Protein AF-A0A6J7ZY41-F1 (afdb_monomer)

Structure (mmCIF, N/CA/C/O backbone):
data_AF-A0A6J7ZY41-F1
#
_entry.id   AF-A0A6J7ZY41-F1
#
loop_
_atom_site.group_PDB
_atom_site.id
_atom_site.type_symbol
_atom_site.label_atom_id
_atom_site.label_alt_id
_atom_site.label_comp_id
_atom_site.label_asym_id
_atom_site.label_entity_id
_atom_site.label_seq_id
_atom_site.pdbx_PDB_ins_code
_atom_site.Cartn_x
_atom_site.Cartn_y
_atom_site.Cartn_z
_atom_site.occupa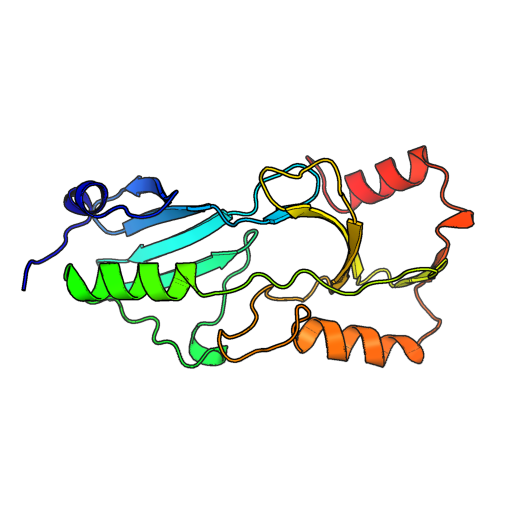ncy
_atom_site.B_iso_or_equiv
_atom_site.auth_seq_id
_atom_site.auth_comp_id
_atom_site.auth_asym_id
_atom_site.auth_atom_id
_atom_site.pdbx_PDB_model_num
ATOM 1 N N . MET A 1 1 ? -13.974 -12.206 22.314 1.00 65.12 1 MET A N 1
ATOM 2 C CA . MET A 1 1 ? -13.642 -11.175 21.308 1.00 65.12 1 MET A CA 1
ATOM 3 C C . MET A 1 1 ? -13.225 -9.927 22.068 1.00 65.12 1 MET A C 1
ATOM 5 O O . MET A 1 1 ? -14.009 -9.470 22.888 1.00 65.12 1 MET A O 1
ATOM 9 N N . SER A 1 2 ? -11.989 -9.452 21.909 1.00 85.81 2 SER A N 1
ATOM 10 C CA . SER A 1 2 ? -11.497 -8.237 22.576 1.00 85.81 2 SER A CA 1
ATOM 11 C C . SER A 1 2 ? -11.761 -7.013 21.704 1.00 85.81 2 SER A C 1
ATOM 13 O O . SER A 1 2 ? -11.522 -7.048 20.493 1.00 85.81 2 SER A O 1
ATOM 15 N N . LEU A 1 3 ? -12.274 -5.948 22.320 1.00 90.19 3 LEU A N 1
ATOM 16 C CA . LEU A 1 3 ? -12.418 -4.647 21.674 1.00 90.19 3 LEU A CA 1
ATOM 17 C C . LEU A 1 3 ? -11.046 -3.989 21.527 1.00 90.19 3 LEU A C 1
ATOM 19 O O . LEU A 1 3 ? -10.186 -4.133 22.395 1.00 90.19 3 LEU A O 1
ATOM 23 N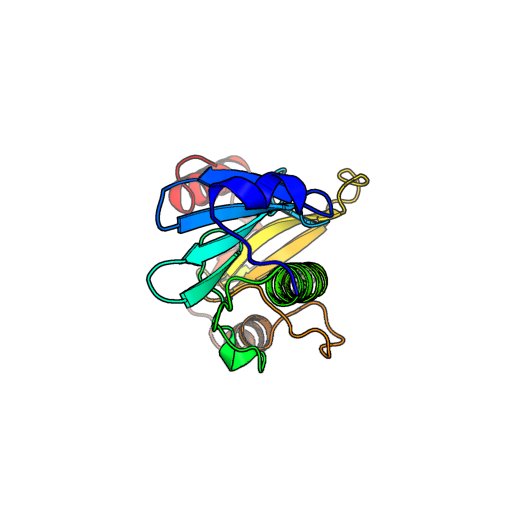 N . VAL A 1 4 ? -10.871 -3.252 20.436 1.00 92.81 4 VAL A N 1
ATOM 24 C CA . VAL A 1 4 ? -9.694 -2.421 20.181 1.00 92.81 4 VAL A CA 1
ATOM 25 C C . VAL A 1 4 ? -10.121 -0.965 20.270 1.00 92.81 4 VAL A C 1
ATOM 27 O O . VAL A 1 4 ? -11.136 -0.567 19.707 1.00 92.81 4 VAL A O 1
ATOM 30 N N . SER A 1 5 ? -9.331 -0.167 20.975 1.00 93.31 5 SER A N 1
ATOM 31 C CA . SER A 1 5 ? -9.392 1.295 20.982 1.00 93.31 5 SER A CA 1
ATOM 32 C C . SER A 1 5 ? -8.150 1.879 20.299 1.00 93.31 5 SER A C 1
ATOM 34 O O . SER A 1 5 ? -7.145 1.162 20.176 1.00 93.31 5 SER A O 1
ATOM 36 N N . PRO A 1 6 ? -8.157 3.174 19.927 1.00 92.81 6 PRO A N 1
ATOM 37 C CA . PRO A 1 6 ? -6.980 3.829 19.363 1.00 92.81 6 PRO A CA 1
ATOM 38 C C . PRO A 1 6 ? -5.721 3.594 20.202 1.00 92.81 6 PRO A C 1
ATOM 40 O O . PRO A 1 6 ? -4.692 3.191 19.669 1.00 92.81 6 PRO A O 1
ATOM 43 N N . TRP A 1 7 ? -5.840 3.724 21.528 1.00 92.19 7 TRP A N 1
ATOM 44 C CA . TRP A 1 7 ? -4.754 3.576 22.506 1.00 92.19 7 TRP A CA 1
ATOM 45 C C . TRP A 1 7 ? -4.218 2.149 22.657 1.00 92.19 7 TRP A C 1
ATOM 47 O O . TRP A 1 7 ? -3.089 1.957 23.099 1.00 92.19 7 TRP A O 1
ATOM 57 N N . SER A 1 8 ? -5.006 1.141 22.280 1.00 92.50 8 SER A N 1
ATOM 58 C CA . SER A 1 8 ? -4.601 -0.268 22.378 1.00 92.50 8 SER A CA 1
ATOM 59 C C . SER A 1 8 ? -3.886 -0.798 21.133 1.00 92.50 8 SER A C 1
ATOM 61 O O . SER A 1 8 ? -3.286 -1.868 21.201 1.00 92.50 8 SER A O 1
ATOM 63 N N . ILE A 1 9 ? -3.910 -0.069 20.006 1.00 91.50 9 ILE A N 1
ATOM 64 C CA . ILE A 1 9 ? -3.378 -0.560 18.722 1.00 91.50 9 ILE A CA 1
ATOM 65 C C . ILE A 1 9 ? -1.909 -0.968 18.805 1.00 91.50 9 ILE A C 1
ATOM 67 O O . ILE A 1 9 ? -1.532 -1.982 18.222 1.00 91.50 9 ILE A O 1
ATOM 71 N N . GLN A 1 10 ? -1.093 -0.231 19.561 1.00 91.31 10 GLN A N 1
ATOM 72 C CA . GLN A 1 10 ? 0.334 -0.528 19.710 1.00 91.31 10 GLN A CA 1
ATOM 73 C C . GLN A 1 10 ? 0.601 -1.965 20.195 1.00 91.31 10 GLN A C 1
ATOM 75 O O . GLN A 1 10 ? 1.567 -2.589 19.769 1.00 91.31 10 GLN A O 1
ATOM 80 N N . CYS A 1 11 ? -0.290 -2.521 21.025 1.00 90.62 11 CYS A N 1
ATOM 81 C CA . CYS A 1 11 ? -0.179 -3.878 21.566 1.00 90.62 11 CYS A CA 1
ATOM 82 C C . CYS A 1 11 ? -0.464 -4.968 20.522 1.00 90.62 11 CYS A C 1
ATOM 84 O O . CYS A 1 11 ? -0.262 -6.152 20.787 1.00 90.62 11 CYS A O 1
ATOM 86 N N . HIS A 1 12 ? -0.981 -4.576 19.359 1.00 89.38 12 HIS A N 1
ATOM 87 C CA . HIS A 1 12 ? -1.414 -5.465 18.289 1.00 89.38 12 HIS A CA 1
ATOM 88 C C . HIS A 1 12 ? -0.600 -5.292 17.008 1.00 89.38 12 HIS A C 1
ATOM 90 O O . HIS A 1 12 ? -0.860 -6.004 16.038 1.00 89.38 12 HIS A O 1
ATOM 96 N N . LEU A 1 13 ? 0.372 -4.373 16.991 1.00 89.56 13 LEU A N 1
ATOM 97 C CA . LEU A 1 13 ? 1.257 -4.200 15.848 1.00 89.56 13 LEU A CA 1
ATOM 98 C C . LEU A 1 13 ? 2.005 -5.507 15.578 1.00 89.56 13 LEU A C 1
ATOM 100 O O . LEU A 1 13 ? 2.623 -6.104 16.460 1.00 89.56 13 LEU A O 1
ATOM 104 N N . LYS A 1 14 ? 1.905 -5.963 14.334 1.00 80.75 14 LYS A N 1
ATOM 105 C CA . LYS A 1 14 ? 2.584 -7.148 13.808 1.00 80.75 14 LYS A CA 1
ATOM 106 C C . LYS A 1 14 ? 3.370 -6.769 12.567 1.00 80.75 14 LYS A C 1
ATOM 108 O O . LYS A 1 14 ? 3.153 -5.698 12.002 1.00 80.75 14 LYS A O 1
ATOM 113 N N . TYR A 1 15 ? 4.238 -7.668 12.112 1.00 76.25 15 TYR A N 1
ATOM 114 C CA . TYR A 1 15 ? 5.149 -7.409 10.996 1.00 76.25 15 TYR A CA 1
ATOM 115 C C . TYR A 1 15 ? 6.067 -6.215 11.296 1.00 76.25 15 TYR A C 1
ATOM 117 O O . TYR A 1 15 ? 6.116 -5.706 12.414 1.00 76.25 15 TYR A O 1
ATOM 125 N N . GLN A 1 16 ? 6.808 -5.752 10.298 1.00 80.50 16 GLN A N 1
ATOM 126 C CA . GLN A 1 16 ? 7.565 -4.504 10.379 1.00 80.50 16 GLN A CA 1
ATOM 127 C C . GLN A 1 16 ? 6.614 -3.308 10.215 1.00 80.50 16 GLN A C 1
ATOM 129 O O . GLN A 1 16 ? 6.694 -2.552 9.242 1.00 80.50 16 GLN A O 1
ATOM 134 N N . SER A 1 17 ? 5.661 -3.199 11.143 1.00 89.69 17 SER A N 1
ATOM 135 C CA . SER A 1 17 ? 4.719 -2.093 11.238 1.00 89.69 17 SER A CA 1
ATOM 136 C C . SER A 1 17 ? 5.093 -1.143 12.366 1.00 89.69 17 SER A C 1
ATOM 138 O O . SER A 1 17 ? 5.690 -1.532 13.369 1.00 89.69 17 SER A O 1
ATOM 140 N N . MET A 1 18 ? 4.749 0.124 12.188 1.00 91.88 18 MET A N 1
ATOM 141 C CA . MET A 1 18 ? 4.994 1.182 13.153 1.00 91.88 18 MET A CA 1
ATOM 142 C C . MET A 1 18 ? 3.768 2.083 13.257 1.00 91.88 18 MET A C 1
ATOM 144 O O . MET A 1 18 ? 3.110 2.386 12.260 1.00 91.88 18 MET A O 1
ATOM 148 N N . LEU A 1 19 ? 3.470 2.516 14.479 1.00 93.50 19 LEU A N 1
ATOM 149 C CA . LEU A 1 19 ? 2.472 3.544 14.731 1.00 93.50 19 LEU A CA 1
ATOM 150 C C . LEU A 1 19 ? 3.030 4.887 14.253 1.00 93.50 19 LEU A C 1
ATOM 152 O O . LEU A 1 19 ? 4.102 5.293 14.699 1.00 93.50 19 LEU A O 1
ATOM 156 N N . PHE A 1 20 ? 2.318 5.554 13.349 1.00 91.81 20 PHE A N 1
ATOM 157 C CA . PHE A 1 20 ? 2.702 6.874 12.856 1.00 91.81 20 PHE A CA 1
ATOM 158 C C . PHE A 1 20 ? 1.954 7.983 13.589 1.00 91.81 20 PHE A C 1
ATOM 160 O O . PHE A 1 20 ? 2.571 8.892 14.137 1.00 91.81 20 PHE A O 1
ATOM 167 N N . GLU A 1 21 ? 0.627 7.878 13.643 1.00 93.69 21 GLU A N 1
ATOM 168 C CA . GLU A 1 21 ? -0.232 8.862 14.294 1.00 93.69 21 GLU A CA 1
ATOM 169 C C . GLU A 1 21 ? -1.318 8.158 15.101 1.00 93.69 21 GLU A C 1
ATOM 171 O O . GLU A 1 21 ? -1.852 7.125 14.695 1.00 93.69 21 GLU A O 1
ATOM 176 N N . GLN A 1 22 ? -1.659 8.728 16.252 1.00 95.12 22 GLN A N 1
ATOM 177 C CA . GLN A 1 22 ? -2.711 8.230 17.122 1.00 95.12 22 GLN A CA 1
ATOM 178 C C . GLN A 1 22 ? -3.504 9.406 17.683 1.00 95.12 22 GLN A C 1
ATOM 180 O O . GLN A 1 22 ? -2.962 10.273 18.367 1.00 95.12 22 GLN A O 1
ATOM 185 N N . THR A 1 23 ? -4.804 9.409 17.415 1.00 95.12 23 THR A N 1
ATOM 186 C CA . THR A 1 23 ? -5.763 10.378 17.945 1.00 95.12 23 THR A CA 1
ATOM 187 C C . THR A 1 23 ? -6.919 9.642 18.633 1.00 95.12 23 THR A C 1
ATOM 189 O O . THR A 1 23 ? -7.040 8.419 18.520 1.00 95.12 23 THR A O 1
ATOM 192 N N . PRO A 1 24 ? -7.823 10.346 19.339 1.00 94.25 24 PRO A N 1
ATOM 193 C CA . PRO A 1 24 ? -9.005 9.715 19.926 1.00 94.25 24 PRO A CA 1
ATOM 194 C C . PRO A 1 24 ? -9.958 9.066 18.909 1.00 94.25 24 PRO A C 1
ATOM 196 O O . PRO A 1 24 ? -10.781 8.242 19.301 1.00 94.25 24 PRO A O 1
ATOM 199 N N . THR A 1 25 ? -9.884 9.438 17.627 1.00 95.44 25 THR A N 1
ATOM 200 C CA . THR A 1 25 ? -10.819 8.979 16.584 1.00 95.44 25 THR A CA 1
ATOM 201 C C . THR A 1 25 ? -10.147 8.271 15.417 1.00 95.44 25 THR A C 1
ATOM 203 O O . THR A 1 25 ? -10.841 7.638 14.626 1.00 95.44 25 THR A O 1
ATOM 206 N N . SER A 1 26 ? -8.826 8.361 15.289 1.00 96.31 26 SER A N 1
ATOM 207 C CA . SER A 1 26 ? -8.085 7.787 14.171 1.00 96.31 26 SER A CA 1
ATOM 208 C C . SER A 1 26 ? -6.728 7.250 14.599 1.00 96.31 26 SER A C 1
ATOM 210 O O . SER A 1 26 ? -6.122 7.722 15.560 1.00 96.31 26 SER A O 1
ATOM 212 N N . VAL A 1 27 ? -6.241 6.261 13.858 1.00 97.12 27 VAL A N 1
ATOM 213 C CA . VAL A 1 27 ? -4.878 5.750 13.980 1.00 97.12 27 VAL A CA 1
ATOM 214 C C . VAL A 1 27 ? -4.291 5.560 12.589 1.00 97.12 27 VAL A C 1
ATOM 216 O O . VAL A 1 27 ? -4.952 4.991 11.724 1.00 97.12 27 VAL A O 1
ATOM 219 N N . ILE A 1 28 ? -3.053 6.006 12.388 1.00 96.94 28 ILE A N 1
ATOM 220 C CA . ILE A 1 28 ? -2.286 5.796 11.160 1.00 96.94 28 ILE A CA 1
ATOM 221 C C . ILE A 1 28 ? -1.126 4.854 11.469 1.00 96.94 28 ILE A C 1
ATOM 223 O O . ILE A 1 28 ? -0.348 5.076 12.401 1.00 96.94 28 ILE A O 1
ATOM 227 N N . ILE A 1 29 ? -1.016 3.793 10.679 1.00 96.62 29 ILE A N 1
ATOM 228 C CA . ILE A 1 29 ? -0.033 2.724 10.834 1.00 96.62 29 ILE A CA 1
ATOM 229 C C . ILE A 1 29 ? 0.726 2.602 9.524 1.00 96.62 29 ILE A C 1
ATOM 231 O O . ILE A 1 29 ? 0.120 2.466 8.463 1.00 96.62 29 ILE A O 1
ATOM 235 N N . PHE A 1 30 ? 2.050 2.595 9.588 1.00 94.44 30 PHE A N 1
ATOM 236 C CA . PHE A 1 30 ? 2.867 2.271 8.430 1.00 94.44 30 PHE A CA 1
ATOM 237 C C . PHE A 1 30 ? 3.339 0.828 8.500 1.00 94.44 30 PHE A C 1
ATOM 239 O O . PHE A 1 30 ? 3.883 0.400 9.511 1.00 94.44 30 PHE A O 1
ATOM 246 N N . MET A 1 31 ? 3.170 0.090 7.409 1.00 92.88 31 MET A N 1
ATOM 247 C CA . MET A 1 31 ? 3.757 -1.227 7.193 1.00 92.88 31 MET A CA 1
ATOM 248 C C . MET A 1 31 ? 4.814 -1.125 6.098 1.00 92.88 31 MET A C 1
ATOM 250 O O . MET A 1 31 ? 4.519 -0.684 4.985 1.00 92.88 31 MET A O 1
ATOM 254 N N . MET A 1 32 ? 6.045 -1.532 6.401 1.00 89.38 32 MET A N 1
ATOM 255 C CA . MET A 1 32 ? 7.099 -1.609 5.389 1.00 89.38 32 MET A CA 1
ATOM 256 C C . MET A 1 32 ? 6.760 -2.678 4.350 1.00 89.38 32 MET A C 1
ATOM 258 O O . MET A 1 32 ? 6.259 -3.751 4.692 1.00 89.38 32 MET A O 1
ATOM 262 N N . SER A 1 33 ? 7.063 -2.401 3.086 1.00 87.94 33 SER A N 1
ATOM 263 C CA . SER A 1 33 ? 7.125 -3.436 2.055 1.00 87.94 33 SER A CA 1
ATOM 264 C C . SER A 1 33 ? 8.551 -3.948 1.866 1.00 87.94 33 SER A C 1
ATOM 266 O O . SER A 1 33 ? 9.511 -3.336 2.336 1.00 87.94 33 SER A O 1
ATOM 268 N N . ASP A 1 34 ? 8.683 -5.041 1.121 1.00 85.38 34 ASP A N 1
ATOM 269 C CA . ASP A 1 34 ? 9.979 -5.581 0.708 1.00 85.38 34 ASP A CA 1
ATOM 270 C C . ASP A 1 34 ? 10.566 -4.858 -0.514 1.00 85.38 34 ASP A C 1
ATOM 272 O O . ASP A 1 34 ? 11.615 -5.245 -1.011 1.00 85.38 34 ASP A O 1
ATOM 276 N N . ILE A 1 35 ? 9.913 -3.794 -0.999 1.00 85.38 35 ILE A N 1
ATOM 277 C CA . ILE A 1 35 ? 10.330 -3.057 -2.192 1.00 85.38 35 ILE A CA 1
ATOM 278 C C . ILE A 1 35 ? 10.976 -1.732 -1.804 1.00 85.38 35 ILE A C 1
ATOM 280 O O . ILE A 1 35 ? 10.377 -0.887 -1.130 1.00 85.38 35 ILE A O 1
ATOM 284 N N . VAL A 1 36 ? 12.178 -1.518 -2.329 1.00 82.75 36 VAL A N 1
ATOM 285 C CA . VAL A 1 36 ? 12.892 -0.244 -2.300 1.00 82.75 36 VAL A CA 1
ATOM 286 C C . VAL A 1 36 ? 12.730 0.428 -3.656 1.00 82.75 36 VAL A C 1
ATOM 288 O O . VAL A 1 36 ? 13.022 -0.159 -4.693 1.00 82.75 36 VAL A O 1
ATOM 291 N N . CYS A 1 37 ? 12.250 1.668 -3.661 1.00 81.69 37 CYS A N 1
ATOM 292 C CA . CYS A 1 37 ? 12.035 2.470 -4.857 1.00 81.69 37 CYS A CA 1
ATOM 293 C C . CYS A 1 37 ? 12.841 3.766 -4.763 1.00 81.69 37 CYS A C 1
ATOM 295 O O . CYS A 1 37 ? 12.637 4.562 -3.849 1.00 81.69 37 CYS A O 1
ATOM 297 N N . ASN A 1 38 ? 13.744 3.997 -5.717 1.00 81.12 38 ASN A N 1
ATOM 298 C CA . ASN A 1 38 ? 14.655 5.144 -5.743 1.00 81.12 38 ASN A CA 1
ATOM 299 C C . ASN A 1 38 ? 15.404 5.329 -4.408 1.00 81.12 38 ASN A C 1
ATOM 301 O O . ASN A 1 38 ? 15.524 6.442 -3.910 1.00 81.12 38 ASN A O 1
ATOM 305 N N . GLY A 1 39 ? 15.856 4.225 -3.801 1.00 78.81 39 GLY A N 1
ATOM 306 C CA . GLY A 1 39 ? 16.551 4.232 -2.508 1.00 78.81 39 GLY A CA 1
ATOM 307 C C . GLY A 1 39 ? 15.650 4.393 -1.278 1.00 78.81 39 GLY A C 1
ATOM 308 O O . GLY A 1 39 ? 16.154 4.356 -0.162 1.00 78.81 39 GLY A O 1
ATOM 309 N N . ASN A 1 40 ? 14.332 4.528 -1.451 1.00 82.50 40 ASN A N 1
ATOM 310 C CA . ASN A 1 40 ? 13.377 4.665 -0.354 1.00 82.50 40 ASN A CA 1
ATOM 311 C C . ASN A 1 40 ? 12.534 3.396 -0.198 1.00 82.50 40 ASN A C 1
ATOM 313 O O . ASN A 1 40 ? 11.965 2.900 -1.173 1.00 82.50 40 ASN A O 1
ATOM 317 N N . ILE A 1 41 ? 12.409 2.885 1.028 1.00 85.62 41 ILE A N 1
ATOM 318 C CA . ILE A 1 41 ? 11.510 1.762 1.324 1.00 85.62 41 ILE A CA 1
ATOM 319 C C . ILE A 1 41 ? 10.073 2.215 1.076 1.00 85.62 41 ILE A C 1
ATOM 321 O O . ILE A 1 41 ? 9.625 3.239 1.595 1.00 85.62 41 ILE A O 1
ATOM 325 N N . VAL A 1 42 ? 9.332 1.448 0.281 1.00 86.44 42 VAL A N 1
ATOM 326 C CA . VAL A 1 42 ? 7.928 1.755 0.033 1.00 86.44 42 VAL A CA 1
ATOM 327 C C . VAL A 1 42 ? 7.107 1.355 1.252 1.00 86.44 42 VAL A C 1
ATOM 329 O O . VAL A 1 42 ? 7.130 0.197 1.674 1.00 86.44 42 VAL A O 1
ATOM 332 N N . MET A 1 43 ? 6.353 2.315 1.783 1.00 89.69 43 MET A N 1
ATOM 333 C CA . MET A 1 43 ? 5.448 2.114 2.912 1.00 89.69 43 MET A CA 1
ATOM 334 C C . MET A 1 43 ? 4.009 1.924 2.427 1.00 89.69 43 MET A C 1
ATOM 336 O O . MET A 1 43 ? 3.553 2.583 1.485 1.00 89.69 43 MET A O 1
ATOM 340 N N . LYS A 1 44 ? 3.295 1.028 3.106 1.00 91.69 44 LYS A N 1
ATOM 341 C CA . LYS A 1 44 ? 1.843 0.870 3.053 1.00 91.69 44 LYS A CA 1
ATOM 342 C C . LYS A 1 44 ? 1.264 1.583 4.274 1.00 91.69 44 LYS A C 1
ATOM 344 O O . LYS A 1 44 ? 1.586 1.227 5.403 1.00 91.69 44 LYS A O 1
ATOM 349 N N . GLU A 1 45 ? 0.457 2.604 4.056 1.00 94.88 45 GLU A N 1
ATOM 350 C CA . GLU A 1 45 ? -0.193 3.397 5.097 1.00 94.88 45 GLU A CA 1
ATOM 351 C C . GLU A 1 45 ? -1.609 2.882 5.315 1.00 94.88 45 GLU A C 1
ATOM 353 O O . GLU A 1 45 ? -2.425 2.900 4.400 1.00 94.88 45 GLU A O 1
ATOM 358 N N . ILE A 1 46 ? -1.899 2.427 6.527 1.00 96.56 46 ILE A N 1
ATOM 359 C CA . ILE A 1 46 ? -3.232 2.024 6.958 1.00 96.56 46 ILE A CA 1
ATOM 360 C C . ILE A 1 46 ? -3.772 3.132 7.848 1.00 96.56 46 ILE A C 1
ATOM 362 O O . ILE A 1 46 ? -3.185 3.427 8.889 1.00 96.56 46 ILE A O 1
ATOM 366 N N . THR A 1 47 ? -4.904 3.708 7.470 1.00 97.69 47 THR A N 1
ATOM 367 C CA . THR A 1 47 ? -5.647 4.638 8.321 1.00 97.69 47 THR A CA 1
ATOM 368 C C . THR A 1 47 ? -6.874 3.926 8.862 1.00 97.69 47 THR A C 1
ATOM 370 O O . THR A 1 47 ? -7.686 3.426 8.094 1.00 97.69 47 THR A O 1
ATOM 373 N N . LEU A 1 48 ? -7.018 3.882 10.182 1.00 97.56 48 LEU A N 1
ATOM 374 C CA . LEU A 1 48 ? -8.173 3.329 10.885 1.00 97.56 48 LEU A CA 1
ATOM 375 C C . LEU A 1 48 ? -8.977 4.485 11.472 1.00 97.56 48 LEU A C 1
ATOM 377 O O . LEU A 1 48 ? -8.478 5.200 12.339 1.00 97.56 48 LEU A O 1
ATOM 381 N N . ASN A 1 49 ? -10.216 4.666 11.025 1.00 96.94 49 ASN A N 1
ATOM 382 C CA . ASN A 1 49 ? -11.142 5.660 11.555 1.00 96.94 49 ASN A CA 1
ATOM 383 C C . ASN A 1 49 ? -12.146 4.978 12.494 1.00 96.94 49 ASN A C 1
ATOM 385 O O . ASN A 1 49 ? -13.081 4.307 12.065 1.00 96.94 49 ASN A O 1
ATOM 389 N N . PHE A 1 50 ? -11.966 5.176 13.798 1.00 95.25 50 PHE A N 1
ATOM 390 C CA . PHE A 1 50 ? -12.808 4.585 14.841 1.00 95.25 50 PHE A CA 1
ATOM 391 C C . PHE A 1 50 ? -14.185 5.240 14.938 1.00 95.25 50 PHE A C 1
ATOM 393 O O . PHE A 1 50 ? -15.133 4.610 15.405 1.00 95.25 50 PHE A O 1
ATOM 400 N N . LYS A 1 51 ? -14.298 6.508 14.527 1.00 94.50 51 LYS A N 1
ATOM 401 C CA . LYS A 1 51 ? -15.567 7.239 14.549 1.00 94.50 51 LYS A CA 1
ATOM 402 C C . LYS A 1 51 ? -16.470 6.793 13.403 1.00 94.50 51 LYS A C 1
ATOM 404 O O . LYS A 1 51 ? -17.654 6.562 13.619 1.00 94.50 51 LYS A O 1
ATOM 409 N N . GLU A 1 52 ? -15.907 6.691 12.205 1.00 96.06 52 GLU A N 1
ATOM 410 C CA . GLU A 1 52 ? -16.637 6.297 10.996 1.00 96.06 52 GLU A CA 1
ATOM 411 C C . GLU A 1 52 ? -16.712 4.778 10.823 1.00 96.06 52 GLU A C 1
ATOM 413 O O . GLU A 1 52 ? -17.513 4.306 10.027 1.00 96.06 52 GLU A O 1
ATOM 418 N N . GLN A 1 53 ? -15.929 4.017 11.598 1.00 96.19 53 GLN A N 1
ATOM 419 C CA . GLN A 1 53 ? -15.800 2.560 11.478 1.00 96.19 53 GLN A CA 1
ATOM 420 C C . GLN A 1 53 ? -15.347 2.139 10.078 1.00 96.19 53 GLN A C 1
ATOM 422 O O . GLN A 1 53 ? -15.846 1.175 9.499 1.00 96.19 53 GLN A O 1
ATOM 427 N N . LEU A 1 54 ? -14.377 2.878 9.540 1.00 97.12 54 LEU A N 1
ATOM 428 C CA . LEU A 1 54 ? -13.794 2.648 8.224 1.00 97.12 54 LEU A CA 1
ATOM 429 C C . LEU A 1 54 ? -12.280 2.517 8.327 1.00 97.12 54 LEU A C 1
ATOM 431 O O . LEU A 1 54 ? -11.656 3.050 9.248 1.00 97.12 54 LEU A O 1
ATOM 435 N N . TRP A 1 55 ? -11.686 1.842 7.353 1.00 97.25 55 TRP A N 1
ATOM 436 C CA . TRP A 1 55 ? -10.252 1.854 7.140 1.00 97.25 55 TRP A CA 1
ATOM 437 C C . TRP A 1 55 ? -9.894 2.132 5.686 1.00 97.25 55 TRP A C 1
ATOM 439 O O . TRP A 1 55 ? -10.644 1.830 4.762 1.00 97.25 55 TRP A O 1
ATOM 449 N N . GLU A 1 56 ? -8.720 2.718 5.504 1.00 96.38 56 GLU A N 1
ATOM 450 C CA . GLU A 1 56 ? -8.172 3.076 4.206 1.00 96.38 56 GLU A CA 1
ATOM 451 C C . GLU A 1 56 ? -6.739 2.561 4.091 1.00 96.38 56 GLU A C 1
ATOM 453 O O . GLU A 1 56 ? -5.984 2.555 5.066 1.00 96.38 56 GLU A O 1
ATOM 458 N N . LEU A 1 57 ? -6.363 2.158 2.879 1.00 94.19 57 LEU A N 1
ATOM 459 C CA . LEU A 1 57 ? -4.996 1.820 2.520 1.00 94.19 57 LEU A CA 1
ATOM 460 C C . LEU A 1 57 ? -4.464 2.850 1.527 1.00 94.19 57 LEU A C 1
ATOM 462 O O . LEU A 1 57 ? -5.052 3.050 0.464 1.00 94.19 57 LEU A O 1
ATOM 466 N N . LYS A 1 58 ? -3.306 3.439 1.820 1.00 91.56 58 LYS A N 1
ATOM 467 C CA . LYS A 1 58 ? -2.519 4.190 0.843 1.00 91.56 58 LYS A CA 1
ATOM 468 C C . LYS A 1 58 ? -1.182 3.529 0.583 1.00 91.56 58 LYS A C 1
ATOM 470 O O . LYS A 1 58 ? -0.531 3.010 1.484 1.00 91.56 58 LYS A O 1
ATOM 475 N N . ILE A 1 59 ? -0.732 3.597 -0.661 1.00 87.88 59 ILE A N 1
ATOM 476 C CA . ILE A 1 59 ? 0.608 3.164 -1.062 1.00 87.88 59 ILE A CA 1
ATOM 477 C C . ILE A 1 59 ? 1.228 4.289 -1.887 1.00 87.88 59 ILE A C 1
ATOM 479 O O . ILE A 1 59 ? 0.612 4.786 -2.828 1.00 87.88 59 ILE A O 1
ATOM 483 N N . ARG A 1 60 ? 2.424 4.743 -1.484 1.00 78.94 60 ARG A N 1
ATOM 484 C CA . ARG A 1 60 ? 3.114 5.925 -2.050 1.00 78.94 60 ARG A CA 1
ATOM 485 C C . ARG A 1 60 ? 2.196 7.153 -2.197 1.00 78.94 60 ARG A C 1
ATOM 487 O O . ARG A 1 60 ? 2.144 7.792 -3.247 1.00 78.94 60 ARG A O 1
ATOM 494 N N . GLY A 1 61 ? 1.429 7.451 -1.147 1.00 79.56 61 GLY A N 1
ATOM 495 C CA . GLY A 1 61 ? 0.532 8.611 -1.100 1.00 79.56 61 GLY A CA 1
ATOM 496 C C . GLY A 1 61 ? -0.735 8.494 -1.956 1.00 79.56 61 GLY A C 1
ATOM 497 O O . GLY A 1 61 ? -1.454 9.479 -2.097 1.00 79.56 61 GLY A O 1
ATOM 498 N N . ARG A 1 62 ? -1.033 7.320 -2.531 1.00 82.38 62 ARG A N 1
ATOM 499 C CA . ARG A 1 62 ? -2.262 7.080 -3.302 1.00 82.38 62 ARG A CA 1
ATOM 500 C C . ARG A 1 62 ? -3.206 6.162 -2.566 1.00 82.38 62 ARG A C 1
ATOM 502 O O . ARG A 1 62 ? -2.785 5.095 -2.134 1.00 82.38 62 ARG A O 1
ATOM 509 N N . ILE A 1 63 ? -4.472 6.561 -2.507 1.00 87.94 63 ILE A N 1
ATOM 510 C CA . ILE A 1 63 ? -5.554 5.744 -1.962 1.00 87.94 63 ILE A CA 1
ATOM 511 C C . ILE A 1 63 ? -5.774 4.534 -2.870 1.00 87.94 63 ILE A C 1
ATOM 513 O O . ILE A 1 63 ? -5.947 4.661 -4.087 1.00 87.94 63 ILE A O 1
ATOM 517 N N . VAL A 1 64 ? -5.744 3.358 -2.257 1.00 86.25 64 VAL A N 1
ATOM 518 C CA . VAL A 1 64 ? -6.121 2.092 -2.869 1.00 86.25 64 VAL A CA 1
ATOM 519 C C . VAL A 1 64 ? -7.626 1.940 -2.702 1.00 86.25 64 VAL A C 1
ATOM 521 O O . VAL A 1 64 ? -8.137 1.979 -1.588 1.00 86.25 64 VAL A O 1
ATOM 524 N N . VAL A 1 65 ? -8.329 1.759 -3.816 1.00 85.81 65 VAL A N 1
ATOM 525 C CA . VAL A 1 65 ? -9.765 1.462 -3.807 1.00 85.81 65 VAL A CA 1
ATOM 526 C C . VAL A 1 65 ? -9.908 -0.016 -3.454 1.00 85.81 65 VAL A C 1
ATOM 528 O O . VAL A 1 65 ? -9.576 -0.873 -4.269 1.00 85.81 65 VAL A O 1
ATOM 531 N N . LEU A 1 66 ? -10.289 -0.311 -2.210 1.00 86.19 66 LEU A N 1
ATOM 532 C CA . LEU A 1 66 ? -10.345 -1.679 -1.681 1.00 86.19 66 LEU A CA 1
ATOM 533 C C . LEU A 1 66 ? -11.412 -2.519 -2.396 1.00 86.19 66 LEU A C 1
ATOM 535 O O . LEU A 1 66 ? -11.234 -3.723 -2.570 1.00 86.19 66 LEU A O 1
ATOM 539 N N . GLU A 1 67 ? -12.461 -1.868 -2.894 1.00 84.88 67 GLU A N 1
ATOM 540 C CA . GLU A 1 67 ? -13.525 -2.480 -3.683 1.00 84.88 67 GLU A CA 1
ATOM 541 C C . GLU A 1 67 ? -13.003 -3.065 -5.005 1.00 84.88 67 GLU A C 1
ATOM 543 O O . GLU A 1 67 ? -13.469 -4.123 -5.415 1.00 84.88 67 GLU A O 1
ATOM 548 N N . ASP A 1 68 ? -11.984 -2.449 -5.630 1.00 80.19 68 ASP A N 1
ATOM 549 C CA . ASP A 1 68 ? -11.329 -2.976 -6.846 1.00 80.19 68 ASP A CA 1
ATOM 550 C C . ASP A 1 68 ? -10.608 -4.321 -6.574 1.00 80.19 68 ASP A C 1
ATOM 552 O O . ASP A 1 68 ? -10.171 -4.999 -7.505 1.00 80.19 68 ASP A O 1
ATOM 556 N N . LEU A 1 69 ? -10.434 -4.686 -5.298 1.00 78.12 69 LEU A N 1
ATOM 557 C CA . LEU A 1 69 ? -9.745 -5.887 -4.820 1.00 78.12 69 LEU A CA 1
ATOM 558 C C . LEU A 1 69 ? -10.681 -6.847 -4.070 1.00 78.12 69 LEU A C 1
ATOM 560 O O . LEU A 1 69 ? -10.188 -7.761 -3.407 1.00 78.12 69 LEU A O 1
ATOM 564 N N . ASP A 1 70 ? -11.996 -6.617 -4.134 1.00 82.88 70 ASP A N 1
ATOM 565 C CA . ASP A 1 70 ? -13.021 -7.361 -3.391 1.00 82.88 70 ASP A CA 1
ATOM 566 C C . ASP A 1 70 ? -12.818 -7.333 -1.858 1.00 82.88 70 ASP A C 1
ATOM 568 O O . ASP A 1 70 ? -13.165 -8.276 -1.142 1.00 82.88 70 ASP A O 1
ATOM 572 N N . ILE A 1 71 ? -12.246 -6.244 -1.331 1.00 87.31 71 ILE A N 1
ATOM 573 C CA . ILE A 1 71 ? -12.002 -6.040 0.101 1.00 87.31 71 ILE A CA 1
ATOM 574 C C . ILE A 1 71 ? -12.950 -4.960 0.632 1.00 87.31 71 ILE A C 1
ATOM 576 O O . ILE A 1 71 ? -13.080 -3.884 0.055 1.00 87.31 71 ILE A O 1
ATOM 580 N N . THR A 1 72 ? -13.585 -5.222 1.776 1.00 91.81 72 THR A N 1
ATOM 581 C CA . THR A 1 72 ? -14.400 -4.213 2.468 1.00 91.81 72 THR A CA 1
ATOM 582 C C . THR A 1 72 ? -13.530 -3.199 3.210 1.00 91.81 72 THR A C 1
ATOM 584 O O . THR A 1 72 ? -12.568 -3.559 3.892 1.00 91.81 72 THR A O 1
ATOM 587 N N . ASN A 1 73 ? -13.915 -1.926 3.138 1.00 94.31 73 ASN A N 1
ATOM 588 C CA . ASN A 1 73 ? -13.321 -0.834 3.906 1.00 94.31 73 ASN A CA 1
ATOM 589 C C . ASN A 1 73 ? -13.920 -0.691 5.320 1.00 94.31 73 ASN A C 1
ATOM 591 O O . ASN A 1 73 ? -13.573 0.239 6.041 1.00 94.31 73 ASN A O 1
ATOM 595 N N . THR A 1 74 ? -14.826 -1.580 5.740 1.00 96.31 74 THR A N 1
ATOM 596 C CA . THR A 1 74 ? -15.425 -1.520 7.081 1.00 96.31 74 THR A CA 1
ATOM 597 C C . THR A 1 74 ? -14.420 -1.953 8.146 1.00 96.31 74 THR A C 1
ATOM 599 O O . THR A 1 74 ? -13.786 -3.001 8.020 1.00 96.31 74 THR A O 1
ATOM 602 N N . PHE A 1 75 ? -14.304 -1.168 9.217 1.00 95.25 75 PHE A N 1
ATOM 603 C CA . PHE A 1 75 ? -13.459 -1.463 10.370 1.00 95.25 75 PHE A CA 1
ATOM 604 C C . PHE A 1 75 ? -14.299 -1.690 11.627 1.00 95.25 75 PHE A C 1
ATOM 606 O O . PHE A 1 75 ? -14.817 -0.759 12.246 1.00 95.25 75 PHE A O 1
ATOM 613 N N . TYR A 1 76 ? -14.382 -2.948 12.047 1.00 93.75 76 TYR A N 1
ATOM 614 C CA . TYR A 1 76 ? -14.964 -3.320 13.328 1.00 93.75 76 TYR A CA 1
ATOM 615 C C . TYR A 1 76 ? -13.882 -3.232 14.397 1.00 93.75 76 TYR A C 1
ATOM 617 O O . TYR A 1 76 ? -12.896 -3.960 14.310 1.00 93.75 76 TYR A O 1
ATOM 625 N N . CYS A 1 77 ? -14.089 -2.404 15.426 1.00 93.00 77 CYS A N 1
ATOM 626 C CA . CYS A 1 77 ? -13.155 -2.127 16.531 1.00 93.00 77 CYS A CA 1
ATOM 627 C C . CYS A 1 77 ? -12.863 -3.356 17.422 1.00 93.00 77 CYS A C 1
ATOM 629 O O . CYS A 1 77 ? -13.120 -3.373 18.625 1.00 93.00 77 CYS A O 1
ATOM 631 N N . THR A 1 78 ? -12.335 -4.415 16.824 1.00 95.12 78 THR A N 1
ATOM 632 C CA . THR A 1 78 ? -12.108 -5.739 17.389 1.00 95.12 78 THR A CA 1
ATOM 633 C C . THR A 1 78 ? -10.723 -6.214 16.985 1.00 95.12 78 THR A C 1
ATOM 635 O O . THR A 1 78 ? -10.240 -5.932 15.887 1.00 95.12 78 THR A O 1
ATOM 638 N N . THR A 1 79 ? -10.077 -6.979 17.860 1.00 92.81 79 THR A N 1
ATOM 639 C CA . THR A 1 79 ? -8.720 -7.475 17.592 1.00 92.81 79 THR A CA 1
ATOM 640 C C . THR A 1 79 ? -8.677 -8.410 16.381 1.00 92.81 79 THR A C 1
ATOM 642 O O . THR A 1 79 ? -7.692 -8.418 15.650 1.00 92.81 79 THR A O 1
ATOM 645 N N . SER A 1 80 ? -9.744 -9.180 16.138 1.00 93.62 80 SER A N 1
ATOM 646 C CA . SER A 1 80 ? -9.840 -10.075 14.979 1.00 93.62 80 SER A CA 1
ATOM 647 C C . SER A 1 80 ? -9.852 -9.313 13.658 1.00 93.62 80 SER A C 1
ATOM 649 O O . SER A 1 80 ? -9.081 -9.662 12.772 1.00 93.62 80 SER A O 1
ATOM 651 N N . ASN A 1 81 ? -10.662 -8.256 13.542 1.00 94.00 81 ASN A N 1
ATOM 652 C CA . ASN A 1 81 ? -10.739 -7.474 12.309 1.00 94.00 81 ASN A CA 1
ATOM 653 C C . ASN A 1 81 ? -9.459 -6.656 12.077 1.00 94.00 81 ASN A C 1
ATOM 655 O O . ASN A 1 81 ? -8.982 -6.580 10.953 1.00 94.00 81 ASN A O 1
ATOM 659 N N . LEU A 1 82 ? -8.825 -6.142 13.140 1.00 93.94 82 LEU A N 1
ATOM 660 C CA . LEU A 1 82 ? -7.507 -5.511 13.021 1.00 93.94 82 LEU A CA 1
ATOM 661 C C . LEU A 1 82 ? -6.445 -6.486 12.483 1.00 93.94 82 LEU A C 1
ATOM 663 O O . LEU A 1 82 ? -5.677 -6.139 11.588 1.00 93.94 82 LEU A O 1
ATOM 667 N N . HIS A 1 83 ? -6.396 -7.711 13.014 1.00 93.00 83 HIS A N 1
ATOM 668 C CA . HIS A 1 83 ? -5.472 -8.731 12.516 1.00 93.00 83 HIS A CA 1
ATOM 669 C C . HIS A 1 83 ? -5.762 -9.113 11.063 1.00 93.00 83 HIS A C 1
ATOM 671 O O . HIS A 1 83 ? -4.827 -9.265 10.286 1.00 93.00 83 HIS A O 1
ATOM 677 N N . GLU A 1 84 ? -7.034 -9.248 10.697 1.00 93.00 84 GLU A N 1
ATOM 678 C CA . GLU A 1 84 ? -7.452 -9.522 9.323 1.00 93.00 84 GLU A CA 1
ATOM 679 C C . GLU A 1 84 ? -6.986 -8.423 8.361 1.00 93.00 84 GLU A C 1
ATOM 681 O O . GLU A 1 84 ? -6.395 -8.732 7.330 1.00 93.00 84 GLU A O 1
ATOM 686 N N . ILE A 1 85 ? -7.146 -7.149 8.734 1.00 94.69 85 ILE A N 1
ATOM 687 C CA . ILE A 1 85 ? -6.635 -6.012 7.957 1.00 94.69 85 ILE A CA 1
ATOM 688 C C . ILE A 1 85 ? -5.120 -6.125 7.761 1.00 94.69 85 ILE A C 1
ATOM 690 O O . ILE A 1 85 ? -4.640 -6.001 6.635 1.00 94.69 85 ILE A O 1
ATOM 694 N N . PHE A 1 86 ? -4.349 -6.401 8.818 1.00 93.38 86 PHE A N 1
ATOM 695 C CA . PHE A 1 86 ? -2.897 -6.551 8.679 1.00 93.38 86 PHE A CA 1
ATOM 696 C C . PHE A 1 86 ? -2.504 -7.725 7.780 1.00 93.38 86 PHE A C 1
ATOM 698 O O . PHE A 1 86 ? -1.597 -7.578 6.963 1.00 93.38 86 PHE A O 1
ATOM 705 N N . GLU A 1 87 ? -3.192 -8.862 7.883 1.00 90.75 87 GLU A N 1
ATOM 706 C CA . GLU A 1 87 ? -2.976 -10.023 7.012 1.00 90.75 87 GLU A CA 1
ATOM 707 C C . GLU A 1 87 ? -3.282 -9.694 5.542 1.00 90.75 87 GLU A C 1
ATOM 709 O O . GLU A 1 87 ? -2.510 -10.049 4.650 1.00 90.75 87 GLU A O 1
ATOM 714 N N . ILE A 1 88 ? -4.380 -8.977 5.279 1.00 90.06 88 ILE A N 1
ATOM 715 C CA . ILE A 1 88 ? -4.748 -8.507 3.938 1.00 90.06 88 ILE A CA 1
ATOM 716 C C . ILE A 1 88 ? -3.663 -7.574 3.393 1.00 90.06 88 ILE A C 1
ATOM 718 O O . ILE A 1 88 ? -3.120 -7.812 2.313 1.00 90.06 88 ILE A O 1
ATOM 722 N N . VAL A 1 89 ? -3.299 -6.534 4.147 1.00 89.75 89 VAL A N 1
ATOM 723 C CA . VAL A 1 89 ? -2.328 -5.523 3.707 1.00 89.75 89 VAL A CA 1
ATOM 724 C C . VAL A 1 89 ? -0.938 -6.123 3.519 1.00 89.75 89 VAL A C 1
ATOM 726 O O . VAL A 1 89 ? -0.225 -5.743 2.587 1.00 89.75 89 VAL A O 1
ATOM 729 N N . HIS A 1 90 ? -0.549 -7.095 4.344 1.00 85.94 90 HIS A N 1
ATOM 730 C CA . HIS A 1 90 ? 0.696 -7.834 4.163 1.00 85.94 90 HIS A CA 1
ATOM 731 C C . HIS A 1 90 ? 0.718 -8.576 2.817 1.00 85.94 90 HIS A C 1
ATOM 733 O O . HIS A 1 90 ? 1.696 -8.453 2.079 1.00 85.94 90 HIS A O 1
ATOM 739 N N . LYS A 1 91 ? -0.385 -9.244 2.451 1.00 82.31 91 LYS A N 1
ATOM 740 C CA . LYS A 1 91 ? -0.527 -10.008 1.196 1.00 82.31 91 LYS A CA 1
ATOM 741 C C . LYS A 1 91 ? -0.670 -9.148 -0.059 1.00 82.31 91 LYS A C 1
ATOM 743 O O . LYS A 1 91 ? -0.418 -9.642 -1.156 1.00 82.31 91 LYS A O 1
ATOM 748 N N . ILE A 1 92 ? -1.070 -7.883 0.076 1.00 81.31 92 ILE A N 1
ATOM 749 C CA . ILE A 1 92 ? -1.141 -6.953 -1.053 1.00 81.31 92 ILE A CA 1
ATOM 750 C C . ILE A 1 92 ? 0.261 -6.753 -1.637 1.00 81.31 92 ILE A C 1
ATOM 752 O O . ILE A 1 92 ? 1.154 -6.207 -0.985 1.00 81.31 92 ILE A O 1
ATOM 756 N N . LYS A 1 93 ? 0.457 -7.173 -2.886 1.00 75.12 93 LYS A N 1
ATOM 757 C CA . LYS A 1 93 ? 1.702 -6.930 -3.613 1.00 75.12 93 LYS A CA 1
ATOM 758 C C . LYS A 1 93 ? 1.674 -5.540 -4.239 1.00 75.12 93 LYS A C 1
ATOM 760 O O . LYS A 1 93 ? 0.649 -5.082 -4.750 1.00 75.12 93 LYS A O 1
ATOM 765 N N . ILE A 1 94 ? 2.818 -4.865 -4.187 1.00 76.81 94 ILE A N 1
ATOM 766 C CA . ILE A 1 94 ? 3.002 -3.580 -4.859 1.00 76.81 94 ILE A CA 1
ATOM 767 C C . ILE A 1 94 ? 3.367 -3.878 -6.307 1.00 76.81 94 ILE A C 1
ATOM 769 O O . ILE A 1 94 ? 4.253 -4.683 -6.564 1.00 76.81 94 ILE A O 1
ATOM 773 N N . CYS A 1 95 ? 2.696 -3.212 -7.241 1.00 73.62 95 CYS A N 1
ATOM 774 C CA . CYS A 1 95 ? 3.035 -3.283 -8.660 1.00 73.62 95 CYS A CA 1
ATOM 775 C C . CYS A 1 95 ? 4.479 -2.799 -8.884 1.00 73.62 95 CYS A C 1
ATOM 777 O O . CYS A 1 95 ? 4.778 -1.628 -8.622 1.00 73.62 95 CYS A O 1
ATOM 779 N N . THR A 1 96 ? 5.341 -3.671 -9.403 1.00 64.38 96 THR A N 1
ATOM 780 C CA . THR A 1 96 ? 6.779 -3.421 -9.610 1.00 64.38 96 THR A CA 1
ATOM 781 C C . THR A 1 96 ? 7.177 -3.234 -11.074 1.00 64.38 96 THR A C 1
ATOM 783 O O . THR A 1 96 ? 8.299 -2.810 -11.327 1.00 64.38 96 THR A O 1
ATOM 786 N N . GLU A 1 97 ? 6.305 -3.483 -12.053 1.00 66.69 97 GLU A N 1
ATOM 787 C CA . GLU A 1 97 ? 6.786 -3.703 -13.429 1.00 66.69 97 GLU A CA 1
ATOM 788 C C . GLU A 1 97 ? 6.270 -2.762 -14.535 1.00 66.69 97 GLU A C 1
ATOM 790 O O . GLU A 1 97 ? 5.105 -2.349 -14.548 1.00 66.69 97 GLU A O 1
ATOM 795 N N . ILE A 1 98 ? 7.162 -2.470 -15.498 1.00 57.75 98 ILE A N 1
ATOM 796 C CA . ILE A 1 98 ? 7.425 -3.249 -16.731 1.00 57.75 98 ILE A CA 1
ATOM 797 C C . ILE A 1 98 ? 8.945 -3.321 -16.940 1.00 57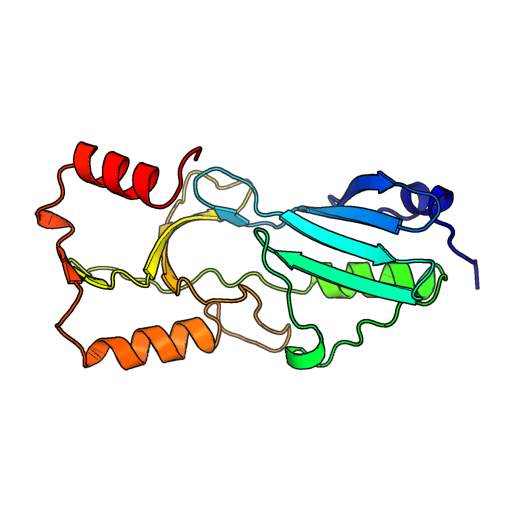.75 98 ILE A C 1
ATOM 799 O O . ILE A 1 98 ? 9.624 -2.304 -16.764 1.00 57.75 98 ILE A O 1
ATOM 803 N N . ASP A 1 99 ? 9.470 -4.494 -17.316 1.00 52.28 99 ASP A N 1
ATOM 804 C CA . ASP A 1 99 ? 10.839 -4.613 -17.826 1.00 52.28 99 ASP A CA 1
ATOM 805 C C . ASP A 1 99 ? 10.929 -3.941 -19.191 1.00 52.28 99 ASP A C 1
ATOM 807 O O . ASP A 1 99 ? 10.270 -4.336 -20.156 1.00 52.28 99 ASP A O 1
ATOM 811 N N . THR A 1 100 ? 11.736 -2.895 -19.274 1.00 52.16 100 THR A N 1
ATOM 812 C CA . THR A 1 100 ? 12.110 -2.317 -20.560 1.00 52.16 100 THR A CA 1
ATOM 813 C C . THR A 1 100 ? 13.596 -2.363 -20.712 1.00 52.16 100 THR A C 1
ATOM 815 O O . THR A 1 100 ? 14.262 -1.336 -20.848 1.00 52.16 100 THR A O 1
ATOM 818 N N . GLU A 1 101 ? 14.107 -3.583 -20.761 1.00 47.06 101 GLU A N 1
ATOM 819 C CA . GLU A 1 101 ? 15.299 -3.807 -21.547 1.00 47.06 101 GLU A CA 1
ATOM 820 C C . GLU A 1 101 ? 15.056 -3.176 -22.937 1.00 47.06 101 GLU A C 1
ATOM 822 O O . GLU A 1 101 ? 14.100 -3.499 -23.648 1.00 47.06 101 GLU A O 1
ATOM 827 N N . HIS A 1 102 ? 15.891 -2.190 -23.281 1.00 48.28 102 HIS A N 1
ATOM 828 C CA . HIS A 1 102 ? 16.061 -1.630 -24.629 1.00 48.28 102 HIS A CA 1
ATOM 829 C C . HIS A 1 102 ? 15.098 -0.539 -25.146 1.00 48.28 102 HIS A C 1
ATOM 831 O O . HIS A 1 102 ? 15.116 -0.265 -26.348 1.00 48.28 102 HIS A O 1
ATOM 837 N N . LYS A 1 103 ? 14.317 0.168 -24.312 1.00 54.19 103 LYS A N 1
ATOM 838 C CA . LYS A 1 103 ? 13.574 1.354 -24.803 1.00 54.19 103 LYS A CA 1
ATOM 839 C C . LYS A 1 103 ? 14.370 2.652 -24.649 1.00 54.19 103 LYS A C 1
ATOM 841 O O . LYS A 1 103 ? 14.547 3.156 -23.550 1.00 54.19 103 LYS A O 1
ATOM 846 N N . THR A 1 104 ? 14.783 3.227 -25.777 1.00 55.50 104 THR A N 1
ATOM 847 C CA . THR A 1 104 ? 15.456 4.539 -25.864 1.00 55.50 104 THR A CA 1
ATOM 848 C C . THR A 1 104 ? 14.482 5.717 -25.808 1.00 55.50 104 THR A C 1
ATOM 850 O O . THR A 1 104 ? 14.894 6.841 -25.544 1.00 55.50 104 THR A O 1
ATOM 853 N N . LYS A 1 105 ? 13.184 5.469 -26.024 1.00 57.75 105 LYS A N 1
ATOM 854 C CA . LYS A 1 105 ? 12.117 6.475 -26.005 1.00 57.75 105 LYS A CA 1
ATOM 855 C C . LYS A 1 105 ? 11.047 6.129 -24.975 1.00 57.75 105 LYS A C 1
ATOM 857 O O . LYS A 1 105 ? 10.496 5.026 -25.021 1.00 57.75 105 LYS A O 1
ATOM 862 N N . VAL A 1 106 ? 10.723 7.074 -24.091 1.00 61.16 106 VAL A N 1
ATOM 863 C CA . VAL A 1 106 ? 9.748 6.873 -23.006 1.00 61.16 106 VAL A CA 1
ATOM 864 C C . VAL A 1 106 ? 8.623 7.908 -23.060 1.00 61.16 106 VAL A C 1
ATOM 866 O O . VAL A 1 106 ? 8.910 9.102 -23.117 1.00 61.16 106 VAL A O 1
ATOM 869 N N . PRO A 1 107 ? 7.351 7.486 -23.001 1.00 64.38 107 PRO A N 1
ATOM 870 C CA . PRO A 1 107 ? 6.219 8.396 -22.855 1.00 64.38 107 PRO A CA 1
ATOM 871 C C . PRO A 1 107 ? 6.316 9.309 -21.619 1.00 64.38 107 PRO A C 1
ATOM 873 O O . PRO A 1 107 ? 6.616 8.838 -20.521 1.00 64.38 107 PRO A O 1
ATOM 876 N N . ILE A 1 108 ? 5.949 10.592 -21.754 1.00 65.06 108 ILE A N 1
ATOM 877 C CA . ILE A 1 108 ? 5.922 11.580 -20.644 1.00 65.06 108 ILE A CA 1
ATOM 878 C C . ILE A 1 108 ? 4.998 11.141 -19.486 1.00 65.06 108 ILE A C 1
ATOM 880 O O . ILE A 1 108 ? 5.167 11.548 -18.330 1.00 65.06 108 ILE A O 1
ATOM 884 N N . HIS A 1 109 ? 4.010 10.290 -19.766 1.00 65.06 109 HIS A N 1
ATOM 885 C CA . HIS A 1 109 ? 3.048 9.777 -18.785 1.00 65.06 109 HIS A CA 1
ATOM 886 C C . HIS A 1 109 ? 3.554 8.572 -17.973 1.00 65.06 109 HIS A C 1
ATOM 888 O O . HIS A 1 109 ? 2.794 7.980 -17.198 1.00 65.06 109 HIS A O 1
ATOM 894 N N . ILE A 1 110 ? 4.828 8.212 -18.121 1.00 70.50 110 ILE A N 1
ATOM 895 C CA . ILE A 1 110 ? 5.483 7.115 -17.410 1.00 70.50 110 ILE A CA 1
ATOM 896 C C . ILE A 1 110 ? 6.490 7.678 -16.402 1.00 70.50 110 ILE A C 1
ATOM 898 O O . ILE A 1 110 ? 7.038 8.765 -16.569 1.00 70.50 110 ILE A O 1
ATOM 902 N N . ILE A 1 111 ? 6.676 6.951 -15.307 1.00 71.19 111 ILE A N 1
ATOM 903 C CA . ILE A 1 111 ? 7.690 7.191 -14.288 1.00 71.19 111 ILE A CA 1
ATOM 904 C C . ILE A 1 111 ? 8.754 6.111 -14.450 1.00 71.19 111 ILE A C 1
ATOM 906 O O . ILE A 1 111 ? 8.424 4.927 -14.543 1.00 71.19 111 ILE A O 1
ATOM 910 N N . TRP A 1 112 ? 10.011 6.537 -14.477 1.00 72.81 112 TRP A N 1
ATOM 911 C CA . TRP A 1 112 ? 11.170 5.659 -14.434 1.00 72.81 112 TRP A CA 1
ATOM 912 C C . TRP A 1 112 ? 11.625 5.523 -12.984 1.00 72.81 112 TRP A C 1
ATOM 914 O O . TRP A 1 112 ? 11.924 6.523 -12.330 1.00 72.81 112 TRP A O 1
ATOM 924 N N . GLU A 1 113 ? 11.639 4.300 -12.465 1.00 73.25 113 GLU A N 1
ATOM 925 C CA . GLU A 1 113 ? 11.970 4.029 -11.070 1.00 73.25 113 GLU A CA 1
ATOM 926 C C . GLU A 1 113 ? 13.063 2.968 -10.983 1.00 73.25 113 GLU A C 1
ATOM 928 O O . GLU A 1 113 ? 13.085 1.987 -11.724 1.00 73.25 113 GLU A O 1
ATOM 933 N N . ARG A 1 114 ? 13.983 3.175 -10.050 1.00 75.25 114 ARG A N 1
ATOM 934 C CA . ARG A 1 114 ? 14.980 2.195 -9.636 1.00 75.25 114 ARG A CA 1
ATOM 935 C C . ARG A 1 114 ? 14.355 1.342 -8.546 1.00 75.25 114 ARG A C 1
ATOM 937 O O . ARG A 1 114 ? 14.034 1.872 -7.483 1.00 75.25 114 ARG A O 1
ATOM 944 N N . ILE A 1 115 ? 14.167 0.060 -8.814 1.00 79.62 115 ILE A N 1
ATOM 945 C CA . ILE A 1 115 ? 13.519 -0.873 -7.897 1.00 79.62 115 ILE A CA 1
ATOM 946 C C . ILE A 1 115 ? 14.529 -1.928 -7.460 1.00 79.62 115 ILE A C 1
ATOM 948 O O . ILE A 1 115 ? 15.285 -2.443 -8.280 1.00 79.62 115 ILE A O 1
ATOM 952 N N . ALA A 1 116 ? 14.533 -2.236 -6.169 1.00 83.00 116 ALA A N 1
ATOM 953 C CA . ALA A 1 116 ? 15.274 -3.350 -5.599 1.00 83.00 116 ALA A CA 1
ATOM 954 C C . ALA A 1 116 ? 14.455 -4.028 -4.503 1.00 83.00 116 ALA A C 1
ATOM 956 O O . ALA A 1 116 ? 13.491 -3.451 -3.983 1.00 83.00 116 ALA A O 1
ATOM 957 N N . GLU A 1 117 ? 14.861 -5.240 -4.147 1.00 86.25 117 GLU A N 1
ATOM 958 C CA . GLU A 1 117 ? 14.362 -5.908 -2.955 1.00 86.25 117 GLU A CA 1
ATOM 959 C C . GLU A 1 117 ? 15.121 -5.412 -1.727 1.00 86.25 117 GLU A C 1
ATOM 961 O O . GLU A 1 117 ? 16.317 -5.114 -1.764 1.00 86.25 117 GLU A O 1
ATOM 966 N N . ARG A 1 118 ? 14.409 -5.288 -0.615 1.00 84.44 118 ARG A N 1
ATOM 967 C CA . ARG A 1 118 ? 15.006 -4.878 0.648 1.00 84.44 118 ARG A CA 1
ATOM 968 C C . ARG A 1 118 ? 15.975 -5.954 1.146 1.00 84.44 118 ARG A C 1
ATOM 970 O O . ARG A 1 118 ? 15.597 -7.115 1.273 1.00 84.44 118 ARG A O 1
ATOM 977 N N . GLY A 1 119 ? 17.186 -5.548 1.509 1.00 82.25 119 GLY A N 1
ATOM 978 C CA . GLY A 1 119 ? 18.297 -6.431 1.861 1.00 82.25 119 GLY A CA 1
ATOM 979 C C . GLY A 1 119 ? 19.153 -6.865 0.667 1.00 82.25 119 GLY A C 1
ATOM 980 O O . GLY A 1 119 ? 20.243 -7.393 0.885 1.00 82.25 119 GLY A O 1
ATOM 981 N N . ASP A 1 120 ? 18.699 -6.617 -0.564 1.00 84.56 120 ASP A N 1
ATOM 982 C CA . ASP A 1 120 ? 19.491 -6.754 -1.787 1.00 84.56 120 ASP A CA 1
ATOM 983 C C . ASP A 1 120 ? 19.389 -5.476 -2.633 1.00 84.56 120 ASP A C 1
ATOM 985 O O . ASP A 1 120 ? 19.115 -5.472 -3.831 1.00 84.56 120 ASP A O 1
ATOM 989 N N . GLU A 1 121 ? 19.621 -4.327 -1.995 1.00 80.12 121 GLU A N 1
ATOM 990 C CA . GLU A 1 121 ? 19.529 -3.024 -2.652 1.00 80.12 121 GLU A CA 1
ATOM 991 C C . GLU A 1 121 ? 20.610 -2.800 -3.721 1.00 80.12 121 GLU A C 1
ATOM 993 O O . GLU A 1 121 ? 20.609 -1.749 -4.363 1.00 80.12 121 GLU A O 1
ATOM 998 N N . ASN A 1 122 ? 21.533 -3.749 -3.914 1.00 74.00 122 ASN A N 1
ATOM 999 C CA . ASN A 1 122 ? 22.607 -3.685 -4.903 1.00 74.00 122 ASN A CA 1
ATOM 1000 C C . ASN A 1 122 ? 22.179 -4.227 -6.278 1.00 74.00 122 ASN A C 1
ATOM 1002 O O . ASN A 1 122 ? 22.697 -3.757 -7.291 1.00 74.00 122 ASN A O 1
ATOM 1006 N N . THR A 1 123 ? 21.219 -5.156 -6.347 1.00 73.94 123 THR A N 1
ATOM 1007 C CA . THR A 1 123 ? 20.685 -5.734 -7.599 1.00 73.94 123 THR A CA 1
ATOM 1008 C C . THR A 1 123 ? 19.537 -4.890 -8.166 1.00 73.94 123 THR A C 1
ATOM 1010 O O . THR A 1 123 ? 18.442 -5.359 -8.477 1.00 73.94 123 THR A O 1
ATOM 1013 N N . GLN A 1 124 ? 19.784 -3.586 -8.295 1.00 67.88 124 GLN A N 1
ATOM 1014 C CA . GLN A 1 124 ? 18.774 -2.623 -8.727 1.00 67.88 124 GLN A CA 1
ATOM 1015 C C . GLN A 1 124 ? 18.417 -2.820 -10.197 1.00 67.88 124 GLN A C 1
ATOM 1017 O O . GLN A 1 124 ? 19.291 -2.811 -11.062 1.00 67.88 124 GLN A O 1
ATOM 1022 N N . ASN A 1 125 ? 17.119 -2.876 -10.484 1.00 73.50 125 ASN A N 1
ATOM 1023 C CA . ASN A 1 125 ? 16.600 -2.892 -11.842 1.00 73.50 125 ASN A CA 1
ATOM 1024 C C . ASN A 1 125 ? 15.807 -1.616 -12.117 1.00 73.50 125 ASN A C 1
ATOM 1026 O O . ASN A 1 125 ? 15.036 -1.133 -11.282 1.00 73.50 125 ASN A O 1
ATOM 1030 N N . PHE A 1 126 ? 15.989 -1.061 -13.309 1.00 71.31 126 PHE A N 1
ATOM 1031 C CA . PHE A 1 126 ? 15.190 0.062 -13.770 1.00 71.31 126 PHE A CA 1
ATOM 1032 C C . PHE A 1 126 ? 13.884 -0.450 -14.363 1.00 71.31 126 PHE A C 1
ATOM 1034 O O . PHE A 1 126 ? 13.886 -1.238 -15.305 1.00 71.31 126 PHE A O 1
ATOM 1041 N N . LYS A 1 127 ? 12.766 0.007 -13.805 1.00 74.31 127 LYS A N 1
ATOM 1042 C CA . LYS A 1 127 ? 11.424 -0.390 -14.228 1.00 74.31 127 LYS A CA 1
ATOM 1043 C C . LYS A 1 127 ? 10.603 0.847 -14.560 1.00 74.31 127 LYS A C 1
ATOM 1045 O O . LYS A 1 127 ? 10.790 1.928 -13.993 1.00 74.31 127 LYS A O 1
ATOM 1050 N N . MET A 1 128 ? 9.668 0.682 -15.486 1.00 70.31 128 MET A N 1
ATOM 1051 C CA . MET A 1 128 ? 8.746 1.741 -15.883 1.00 70.31 128 MET A CA 1
ATOM 1052 C C . MET A 1 128 ? 7.372 1.543 -15.257 1.00 70.31 128 MET A C 1
ATOM 1054 O O . MET A 1 128 ? 6.873 0.428 -15.174 1.00 70.31 128 MET A O 1
ATOM 1058 N N . ARG A 1 129 ? 6.710 2.637 -14.881 1.00 73.25 129 ARG A N 1
ATOM 1059 C CA . ARG A 1 129 ? 5.370 2.599 -14.289 1.00 73.25 129 ARG A CA 1
ATOM 1060 C C . ARG A 1 129 ? 4.491 3.713 -14.829 1.00 73.25 129 ARG A C 1
ATOM 1062 O O . ARG A 1 129 ? 4.935 4.843 -14.989 1.00 73.25 129 ARG A O 1
ATOM 1069 N N . SER A 1 130 ? 3.210 3.441 -15.060 1.00 71.19 130 SER A N 1
ATOM 1070 C CA . SER A 1 130 ? 2.274 4.504 -15.444 1.00 71.19 130 SER A CA 1
ATOM 1071 C C . SER A 1 130 ? 2.083 5.520 -14.308 1.00 71.19 130 SER A C 1
ATOM 1073 O O . SER A 1 130 ? 1.850 5.135 -13.157 1.00 71.19 130 SER A O 1
ATOM 1075 N N . LYS A 1 131 ? 2.084 6.824 -14.630 1.00 69.06 131 LYS A N 1
ATOM 1076 C CA . LYS A 1 131 ? 1.758 7.900 -13.677 1.00 69.06 131 LYS A CA 1
ATOM 1077 C C . LYS A 1 131 ? 0.366 7.764 -13.073 1.00 69.06 131 LYS A C 1
ATOM 1079 O O . LYS A 1 131 ? 0.138 8.343 -12.023 1.00 69.06 131 LYS A O 1
ATOM 1084 N N . THR A 1 132 ? -0.568 7.022 -13.658 1.00 67.62 132 THR A N 1
ATOM 1085 C CA . THR A 1 132 ? -1.927 6.826 -13.111 1.00 67.62 132 THR A CA 1
ATOM 1086 C C . THR A 1 132 ? -2.102 5.484 -12.399 1.00 67.62 132 THR A C 1
ATOM 1088 O O . THR A 1 132 ? -3.165 5.209 -11.854 1.00 67.62 132 THR A O 1
ATOM 1091 N N . CYS A 1 133 ? -1.048 4.665 -12.318 1.00 71.75 133 CYS A N 1
ATOM 1092 C CA . CYS A 1 133 ? -1.080 3.396 -11.600 1.00 71.75 133 CYS A CA 1
ATOM 1093 C C . CYS A 1 133 ? -1.414 3.603 -10.108 1.00 71.75 133 CYS A C 1
ATOM 1095 O O . CYS A 1 133 ? -0.740 4.377 -9.421 1.00 71.75 133 CYS A O 1
ATOM 1097 N N . LYS A 1 134 ? -2.436 2.891 -9.607 1.00 65.44 134 LYS A N 1
ATOM 1098 C CA . LYS A 1 134 ? -2.812 2.825 -8.176 1.00 65.44 134 LYS A CA 1
ATOM 1099 C C . LYS A 1 134 ? -1.914 1.882 -7.348 1.00 65.44 134 LYS A C 1
ATOM 1101 O O . LYS A 1 134 ? -2.091 1.751 -6.148 1.00 65.44 134 LYS A O 1
ATOM 1106 N N . GLN A 1 135 ? -0.932 1.253 -7.996 1.00 67.25 135 GLN A N 1
ATOM 1107 C CA . GLN A 1 135 ? 0.160 0.457 -7.417 1.00 67.25 135 GLN A CA 1
ATOM 1108 C C . GLN A 1 135 ? -0.196 -0.828 -6.673 1.00 67.25 135 GLN A C 1
ATOM 1110 O O . GLN A 1 135 ? 0.670 -1.379 -5.997 1.00 67.25 135 GLN A O 1
ATOM 1115 N N . VAL A 1 136 ? -1.401 -1.359 -6.853 1.00 63.41 136 VAL A N 1
ATOM 1116 C CA . VAL A 1 136 ? -1.794 -2.633 -6.245 1.00 63.41 136 VAL A CA 1
ATOM 1117 C C . VAL A 1 136 ? -2.104 -3.668 -7.312 1.00 63.41 136 VAL A C 1
ATOM 1119 O O . VAL A 1 136 ? -2.722 -3.353 -8.330 1.00 63.41 136 VAL A O 1
ATOM 1122 N N . VAL A 1 137 ? -1.664 -4.899 -7.066 1.00 57.47 137 VAL A N 1
ATOM 1123 C CA . VAL A 1 137 ? -2.190 -6.095 -7.720 1.00 57.47 137 VAL A CA 1
ATOM 1124 C C . VAL A 1 137 ? -2.869 -6.970 -6.668 1.00 57.47 137 VAL A C 1
ATOM 1126 O O . VAL A 1 137 ? -2.384 -7.081 -5.538 1.00 57.47 137 VAL A O 1
ATOM 1129 N N . GLY A 1 138 ? -4.023 -7.544 -7.015 1.00 54.69 138 GLY A N 1
ATOM 1130 C CA . GLY A 1 138 ? -4.734 -8.468 -6.131 1.00 54.69 138 GLY A CA 1
ATOM 1131 C C . GLY A 1 138 ? -3.877 -9.693 -5.803 1.00 54.69 138 GLY A C 1
ATOM 1132 O O . GLY A 1 138 ? -3.009 -10.082 -6.574 1.00 54.69 138 GLY A O 1
ATOM 1133 N N . TRP A 1 139 ? -4.109 -10.328 -4.658 1.00 50.12 139 TRP A N 1
ATOM 1134 C CA . TRP A 1 139 ? -3.342 -11.503 -4.212 1.00 50.12 139 TRP A CA 1
ATOM 1135 C C . TRP A 1 139 ? -3.436 -12.717 -5.157 1.00 50.12 139 TRP A C 1
ATOM 1137 O O . TRP A 1 139 ? -2.506 -13.516 -5.221 1.00 50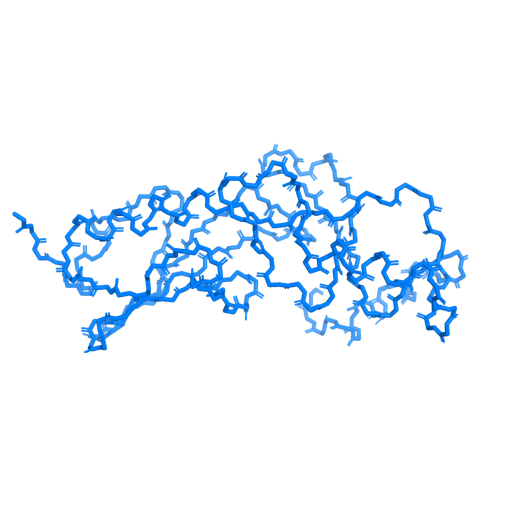.12 139 TRP A O 1
ATOM 1147 N N . SER A 1 140 ? -4.536 -12.846 -5.905 1.00 47.56 140 SER A N 1
ATOM 1148 C CA . SER A 1 140 ? -4.731 -13.853 -6.958 1.00 47.56 140 SER A CA 1
ATOM 1149 C C . SER A 1 140 ? -3.997 -13.520 -8.262 1.00 47.56 140 SER A C 1
ATOM 1151 O O . SER A 1 140 ? -3.995 -14.323 -9.196 1.00 47.56 140 SER A O 1
ATOM 1153 N N . TYR A 1 141 ? -3.380 -12.341 -8.343 1.00 60.12 141 TYR A N 1
ATOM 1154 C CA . TYR A 1 141 ? -2.681 -11.876 -9.524 1.00 60.12 141 TYR A CA 1
ATOM 1155 C C . TYR A 1 141 ? -1.275 -12.480 -9.591 1.00 60.12 141 TYR A C 1
ATOM 1157 O O . TYR A 1 141 ? -0.477 -12.375 -8.658 1.00 60.12 141 TYR A O 1
ATOM 1165 N N . THR A 1 142 ? -0.982 -13.140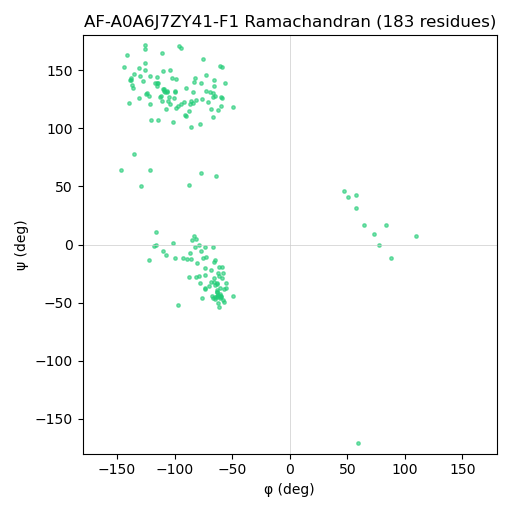 -10.709 1.00 54.53 142 THR A N 1
ATOM 1166 C CA . THR A 1 142 ? 0.257 -13.899 -10.918 1.00 54.53 142 THR A CA 1
ATOM 1167 C C . THR A 1 142 ? 1.375 -13.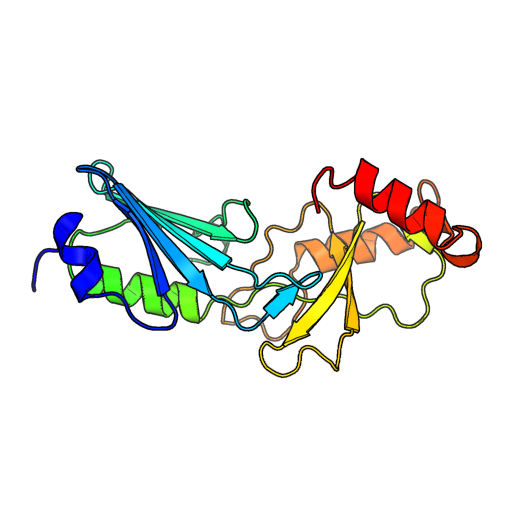093 -11.574 1.00 54.53 142 THR A C 1
ATOM 1169 O O . THR A 1 142 ? 2.503 -13.573 -11.605 1.00 54.53 142 THR A O 1
ATOM 1172 N N . GLY A 1 143 ? 1.084 -11.899 -12.098 1.00 62.09 143 GLY A N 1
ATOM 1173 C CA . GLY A 1 143 ? 2.087 -11.001 -12.672 1.00 62.09 143 GLY A CA 1
ATOM 1174 C C . GLY A 1 143 ? 2.579 -9.942 -11.684 1.00 62.09 143 GLY A C 1
ATOM 1175 O O . GLY A 1 143 ? 1.978 -9.718 -10.636 1.00 62.09 143 GLY A O 1
ATOM 1176 N N . ASP A 1 144 ? 3.625 -9.218 -12.063 1.00 68.38 144 ASP A N 1
ATOM 1177 C CA . ASP A 1 144 ? 4.202 -8.142 -11.246 1.00 68.38 144 ASP A CA 1
ATOM 1178 C C . ASP A 1 144 ? 3.727 -6.734 -11.700 1.00 68.38 144 ASP A C 1
ATOM 1180 O O . ASP A 1 144 ? 3.871 -5.731 -10.990 1.00 68.38 144 ASP A O 1
ATOM 1184 N N . SER A 1 145 ? 3.077 -6.653 -12.870 1.00 72.31 145 SER A N 1
ATOM 1185 C CA . SER A 1 145 ? 2.476 -5.442 -13.459 1.00 72.31 145 SER A CA 1
ATOM 1186 C C . SER A 1 145 ? 0.962 -5.373 -13.240 1.00 72.31 145 SER A C 1
ATOM 1188 O O . SER A 1 145 ? 0.269 -6.311 -13.606 1.00 72.31 145 SER A O 1
ATOM 1190 N N . CYS A 1 146 ? 0.382 -4.258 -12.784 1.00 72.56 146 CYS A N 1
ATOM 1191 C CA . CYS A 1 146 ? -1.082 -4.125 -12.706 1.00 72.56 146 CYS A CA 1
ATOM 1192 C C . CYS A 1 146 ? -1.745 -3.890 -14.077 1.00 72.56 146 CYS A C 1
ATOM 1194 O O . CYS A 1 146 ? -1.114 -3.384 -15.009 1.00 72.56 146 CYS A O 1
ATOM 1196 N N . HIS A 1 147 ? -3.051 -4.163 -14.184 1.00 71.00 147 HIS A N 1
ATOM 1197 C CA . HIS A 1 147 ? -3.825 -3.946 -15.416 1.00 71.00 147 HIS A CA 1
ATOM 1198 C C . HIS A 1 147 ? -3.739 -2.510 -15.949 1.00 71.00 147 HIS A C 1
ATOM 1200 O O . HIS A 1 147 ? -3.654 -2.313 -17.156 1.00 71.00 147 HIS A O 1
ATOM 1206 N N . THR A 1 148 ? -3.711 -1.496 -15.077 1.00 71.12 148 THR A N 1
ATOM 1207 C CA . THR A 1 148 ? -3.544 -0.094 -15.496 1.00 71.12 148 THR A CA 1
ATOM 1208 C C . THR A 1 148 ? -2.192 0.138 -16.167 1.00 71.12 148 THR A C 1
ATOM 1210 O O . THR A 1 148 ? -2.132 0.793 -17.205 1.00 71.12 148 THR A O 1
ATOM 1213 N N . CYS A 1 149 ? -1.107 -0.408 -15.604 1.00 71.31 149 CYS A N 1
ATOM 1214 C CA . CYS A 1 149 ? 0.211 -0.345 -16.232 1.00 71.31 149 CYS A CA 1
ATOM 1215 C C . CYS A 1 149 ? 0.195 -1.073 -17.576 1.00 71.31 149 CYS A C 1
ATOM 1217 O O . CYS A 1 149 ? 0.569 -0.464 -18.572 1.00 71.31 149 CYS A O 1
ATOM 1219 N N . ILE A 1 150 ? -0.308 -2.310 -17.625 1.00 71.00 150 ILE A N 1
ATOM 1220 C CA . ILE A 1 150 ? -0.376 -3.123 -18.850 1.00 71.00 150 ILE A CA 1
ATOM 1221 C C . ILE A 1 150 ? -1.167 -2.411 -19.953 1.00 71.00 150 ILE A C 1
ATOM 1223 O O . ILE A 1 150 ? -0.682 -2.286 -21.076 1.00 71.00 150 ILE A O 1
ATOM 1227 N N . ASN A 1 151 ? -2.362 -1.909 -19.643 1.00 71.31 151 ASN A N 1
ATOM 1228 C CA . ASN A 1 151 ? -3.242 -1.273 -20.622 1.00 71.31 151 ASN A CA 1
ATOM 1229 C C . ASN A 1 151 ? -2.652 0.035 -21.145 1.00 71.31 151 ASN A C 1
ATOM 1231 O O . ASN A 1 151 ? -2.610 0.236 -22.357 1.00 71.31 151 ASN A O 1
ATOM 1235 N N . ASN A 1 152 ? -2.139 0.891 -20.257 1.00 67.69 152 ASN A N 1
ATOM 1236 C CA . ASN A 1 152 ? -1.541 2.155 -20.673 1.00 67.69 152 ASN A CA 1
ATOM 1237 C C . ASN A 1 152 ? -0.280 1.895 -21.510 1.00 67.69 152 ASN A C 1
ATOM 1239 O O . ASN A 1 152 ? -0.134 2.449 -22.591 1.00 67.69 152 ASN A O 1
ATOM 1243 N N . LEU A 1 153 ? 0.595 0.980 -21.083 1.00 63.81 153 LEU A N 1
ATOM 1244 C CA . LEU A 1 153 ? 1.819 0.641 -21.818 1.00 63.81 153 LEU A CA 1
ATOM 1245 C C . LEU A 1 153 ? 1.554 -0.020 -23.178 1.00 63.81 153 LEU A C 1
ATOM 1247 O O . LEU A 1 153 ? 2.319 0.214 -24.115 1.00 63.81 153 LEU A O 1
ATOM 1251 N N . ASN A 1 154 ? 0.477 -0.798 -23.311 1.00 62.59 154 ASN A N 1
ATOM 1252 C CA . ASN A 1 154 ? 0.048 -1.351 -24.595 1.00 62.59 154 ASN A CA 1
ATOM 1253 C C . ASN A 1 154 ? -0.587 -0.295 -25.507 1.00 62.59 154 ASN A C 1
ATOM 1255 O O . ASN A 1 154 ? -0.319 -0.313 -26.706 1.00 62.59 154 ASN A O 1
ATOM 1259 N N . ALA A 1 155 ? -1.367 0.642 -24.957 1.00 59.06 155 ALA A N 1
ATOM 1260 C CA . ALA A 1 155 ? -1.932 1.757 -25.717 1.00 59.06 155 ALA A CA 1
ATOM 1261 C C . ALA A 1 155 ? -0.830 2.640 -26.334 1.00 59.06 155 ALA A C 1
ATOM 1263 O O . ALA A 1 155 ? -0.921 3.026 -27.497 1.00 59.06 155 ALA A O 1
ATOM 1264 N N . PHE A 1 156 ? 0.281 2.844 -25.617 1.00 58.03 156 PHE A N 1
ATOM 1265 C CA . PHE A 1 156 ? 1.419 3.639 -26.097 1.00 58.03 156 PHE A CA 1
ATOM 1266 C C . PHE A 1 156 ? 2.284 2.968 -27.172 1.00 58.03 156 PHE A C 1
ATOM 1268 O O . PHE A 1 156 ? 3.221 3.593 -27.662 1.00 58.03 156 PHE A O 1
ATOM 1275 N N . LYS A 1 157 ? 2.006 1.723 -27.588 1.00 53.59 157 LYS A N 1
ATOM 1276 C CA . LYS A 1 157 ? 2.641 1.183 -28.805 1.00 53.59 157 LYS A CA 1
ATOM 1277 C C . LYS A 1 157 ? 2.198 1.930 -30.073 1.00 53.59 157 LYS A C 1
ATOM 1279 O O . LYS A 1 157 ? 2.870 1.793 -31.088 1.00 53.59 157 LYS A O 1
ATOM 1284 N N . ASN A 1 158 ? 1.118 2.717 -30.003 1.00 49.50 158 ASN A N 1
ATOM 1285 C CA . ASN A 1 158 ? 0.458 3.308 -31.169 1.00 49.50 158 ASN A CA 1
ATOM 1286 C C . ASN A 1 158 ? 0.460 4.852 -31.210 1.00 49.50 158 ASN A C 1
ATOM 1288 O O . ASN A 1 158 ? -0.038 5.411 -32.183 1.00 49.50 158 ASN A O 1
ATOM 1292 N N . GLU A 1 159 ? 1.011 5.549 -30.208 1.00 49.59 159 GLU A N 1
ATOM 1293 C CA . GLU A 1 159 ? 1.023 7.022 -30.144 1.00 49.59 159 GLU A CA 1
ATOM 1294 C C . GLU A 1 159 ? 2.467 7.556 -30.086 1.00 49.59 159 GLU A C 1
ATOM 1296 O O . GLU A 1 159 ? 3.157 7.429 -29.076 1.00 49.59 159 GLU A O 1
ATOM 1301 N N . GLU A 1 160 ? 2.949 8.144 -31.187 1.00 53.06 160 GLU A N 1
ATOM 1302 C CA . GLU A 1 160 ? 4.316 8.687 -31.309 1.00 53.06 160 GLU A CA 1
ATOM 1303 C C . GLU A 1 160 ? 4.492 10.099 -30.718 1.00 53.06 160 GLU A C 1
ATOM 1305 O O . GLU A 1 160 ? 5.597 10.643 -30.749 1.00 53.06 160 GLU A O 1
ATOM 1310 N N . THR A 1 161 ? 3.437 10.731 -30.200 1.00 53.03 161 THR A N 1
ATOM 1311 C CA . THR A 1 161 ? 3.412 12.197 -30.076 1.00 53.03 161 THR A CA 1
ATOM 1312 C C . THR A 1 161 ? 4.029 12.802 -28.814 1.00 53.03 161 THR A C 1
ATOM 1314 O O . THR A 1 161 ? 4.241 14.004 -28.820 1.00 53.03 161 THR A O 1
ATOM 1317 N N . ASP A 1 162 ? 4.434 12.030 -27.797 1.00 59.78 162 ASP A N 1
ATOM 1318 C CA . ASP A 1 162 ? 5.035 12.58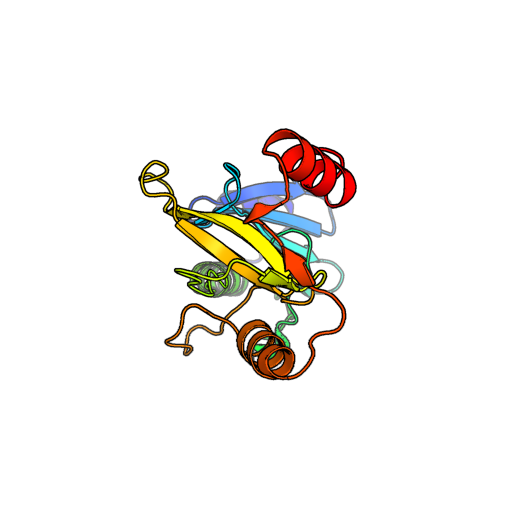4 -26.562 1.00 59.78 162 ASP A CA 1
ATOM 1319 C C . ASP A 1 162 ? 6.114 11.666 -25.951 1.00 59.78 162 ASP A C 1
ATOM 1321 O O . ASP A 1 162 ? 5.975 11.126 -24.847 1.00 59.78 162 ASP A O 1
ATOM 1325 N N . LEU A 1 163 ? 7.207 11.459 -26.692 1.00 61.53 163 LEU A N 1
ATOM 1326 C CA . LEU A 1 163 ? 8.325 10.592 -26.302 1.00 61.53 163 LEU A CA 1
ATOM 1327 C C . LEU A 1 163 ? 9.574 11.393 -25.898 1.00 61.53 163 LEU A C 1
ATOM 1329 O O . LEU A 1 163 ? 10.042 12.250 -26.644 1.00 61.53 163 LEU A O 1
ATOM 1333 N N . ILE A 1 164 ? 10.170 11.046 -24.756 1.00 60.94 164 ILE A N 1
ATOM 1334 C CA . ILE A 1 164 ? 11.485 11.529 -24.312 1.00 60.94 164 ILE A CA 1
ATOM 1335 C C . ILE A 1 164 ? 12.556 10.543 -24.794 1.00 60.94 164 ILE A C 1
ATOM 1337 O O . ILE A 1 164 ? 12.485 9.360 -24.464 1.00 60.94 164 ILE A O 1
ATOM 1341 N N . ASP A 1 165 ? 13.538 11.018 -25.565 1.00 62.50 165 ASP A N 1
ATOM 1342 C CA . ASP A 1 165 ? 14.685 10.229 -26.048 1.00 62.50 165 ASP A CA 1
ATOM 1343 C C . ASP A 1 165 ? 15.813 10.222 -25.009 1.00 62.50 165 ASP A C 1
ATOM 1345 O O . ASP A 1 165 ? 16.569 11.186 -24.906 1.00 62.50 165 ASP A O 1
ATOM 1349 N N . LEU A 1 166 ? 15.933 9.131 -24.251 1.00 56.69 166 LEU A N 1
ATOM 1350 C CA . LEU A 1 166 ? 16.902 8.972 -23.163 1.00 56.69 166 LEU A CA 1
ATOM 1351 C C . LEU A 1 166 ? 18.358 9.039 -23.628 1.00 56.69 166 LEU A C 1
ATOM 1353 O O . LEU A 1 166 ? 19.218 9.408 -22.838 1.00 56.69 166 LEU A O 1
ATOM 1357 N N . ASN A 1 167 ? 18.645 8.736 -24.897 1.00 54.94 167 ASN A N 1
ATOM 1358 C CA . ASN A 1 167 ? 20.010 8.802 -25.430 1.00 54.94 167 ASN A CA 1
ATOM 1359 C C . ASN A 1 167 ? 20.478 10.240 -25.694 1.00 54.94 167 ASN A C 1
ATOM 1361 O O . ASN A 1 167 ? 21.649 10.462 -25.996 1.00 54.94 167 ASN A O 1
ATOM 1365 N N . LYS A 1 168 ? 19.558 11.208 -25.643 1.00 53.38 168 LYS A N 1
ATOM 1366 C CA . LYS A 1 168 ? 19.833 12.636 -25.842 1.00 53.38 168 LYS A CA 1
ATOM 1367 C C . LYS A 1 168 ? 19.697 13.449 -24.562 1.00 53.38 168 LYS A C 1
ATOM 1369 O O . LYS A 1 168 ? 19.966 14.646 -24.593 1.00 53.38 168 LYS A O 1
ATOM 1374 N N . VAL A 1 169 ? 19.255 12.824 -23.472 1.00 51.44 169 VAL A N 1
ATOM 1375 C CA . VAL A 1 169 ? 19.190 13.476 -22.169 1.00 51.44 169 VAL A CA 1
ATOM 1376 C C . VAL A 1 169 ? 20.519 13.226 -21.468 1.00 51.44 169 VAL A C 1
ATOM 1378 O O . VAL A 1 169 ? 20.827 12.093 -21.106 1.00 51.44 169 VAL A O 1
ATOM 1381 N N . ASP A 1 170 ? 21.313 14.283 -21.312 1.00 50.12 170 ASP A N 1
ATOM 1382 C CA . ASP A 1 170 ? 22.539 14.244 -20.515 1.00 50.12 170 ASP A CA 1
ATOM 1383 C C . ASP A 1 170 ? 22.204 13.845 -19.063 1.00 50.12 170 ASP A C 1
ATOM 1385 O O . ASP A 1 170 ? 21.092 14.082 -18.575 1.00 50.12 170 ASP A O 1
ATOM 1389 N N . GLU A 1 171 ? 23.144 13.238 -18.343 1.00 51.88 171 GLU A N 1
ATOM 1390 C CA . GLU A 1 171 ? 22.911 12.695 -16.995 1.00 51.88 171 GLU A CA 1
ATOM 1391 C C . GLU A 1 171 ? 22.437 13.790 -16.008 1.00 51.88 171 GLU A C 1
ATOM 1393 O O . GLU A 1 171 ? 21.650 13.543 -15.085 1.00 51.88 171 GLU A O 1
ATOM 1398 N N . ASP A 1 172 ? 22.848 15.037 -16.253 1.00 52.03 172 ASP A N 1
ATOM 1399 C CA . ASP A 1 172 ? 22.422 16.223 -15.507 1.00 52.03 172 ASP A CA 1
ATOM 1400 C C . ASP A 1 172 ? 21.033 16.749 -15.910 1.00 52.03 172 ASP A C 1
ATOM 1402 O O . ASP A 1 172 ? 20.315 17.304 -15.068 1.0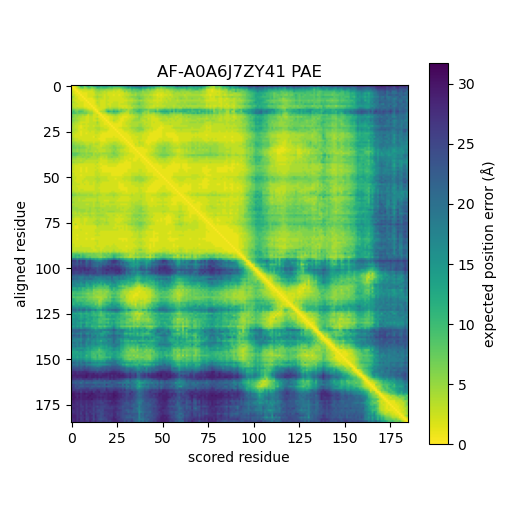0 52.03 172 ASP A O 1
ATOM 1406 N N . ASP A 1 173 ? 20.598 16.517 -17.149 1.00 51.00 173 ASP A N 1
ATOM 1407 C CA . ASP A 1 173 ? 19.242 16.845 -17.595 1.00 51.00 173 ASP A CA 1
ATOM 1408 C C . ASP A 1 173 ? 18.226 15.809 -17.102 1.00 51.00 173 ASP A C 1
ATOM 1410 O O . ASP A 1 173 ? 17.122 16.184 -16.704 1.00 51.00 173 ASP A O 1
ATOM 1414 N N . LEU A 1 174 ? 18.614 14.534 -16.980 1.00 50.09 174 LEU A N 1
ATOM 1415 C CA . LEU A 1 174 ? 17.810 13.512 -16.300 1.00 50.09 174 LEU A CA 1
ATOM 1416 C C . LEU A 1 174 ? 17.558 13.910 -14.842 1.00 50.09 174 LEU A C 1
ATOM 1418 O O . LEU A 1 174 ? 16.418 13.866 -14.382 1.00 50.09 174 LEU A O 1
ATOM 1422 N N . LYS A 1 175 ? 18.586 14.388 -14.125 1.00 52.88 175 LYS A N 1
ATOM 1423 C CA . LYS A 1 175 ? 18.436 14.916 -12.756 1.00 52.88 175 LYS A CA 1
ATOM 1424 C C . LYS A 1 175 ? 17.537 16.152 -12.700 1.00 52.88 175 LYS A C 1
ATOM 1426 O O . LYS A 1 175 ? 16.758 16.275 -11.757 1.00 52.88 175 LYS A O 1
ATOM 1431 N N . LYS A 1 176 ? 17.609 17.068 -13.674 1.00 51.12 176 LYS A N 1
ATOM 1432 C CA . LYS A 1 176 ? 16.713 18.240 -13.737 1.00 51.12 176 LYS A CA 1
ATOM 1433 C C . LYS A 1 176 ? 15.267 17.855 -14.022 1.00 51.12 176 LYS A C 1
ATOM 1435 O O . LYS A 1 176 ? 14.383 18.370 -13.345 1.00 51.12 176 LYS A O 1
ATOM 1440 N N . ILE A 1 177 ? 15.026 16.948 -14.967 1.00 49.06 177 ILE A N 1
ATOM 1441 C CA . ILE A 1 177 ? 13.687 16.437 -15.279 1.00 49.06 177 ILE A CA 1
ATOM 1442 C C . ILE A 1 177 ? 13.127 15.700 -14.060 1.00 49.06 177 ILE A C 1
ATOM 1444 O O . ILE A 1 177 ? 12.002 15.965 -13.648 1.00 49.06 177 ILE A O 1
ATOM 1448 N N . LEU A 1 178 ? 13.926 14.849 -13.410 1.00 48.03 178 LEU A N 1
ATOM 1449 C CA . LEU A 1 178 ? 13.534 14.170 -12.175 1.00 48.03 178 LEU A CA 1
ATOM 1450 C C . LEU A 1 178 ? 13.217 15.166 -11.050 1.00 48.03 178 LEU A C 1
ATOM 1452 O O . LEU A 1 178 ? 12.188 15.011 -10.404 1.00 48.03 178 LEU A O 1
ATOM 1456 N N . LYS A 1 179 ? 14.012 16.230 -10.869 1.00 49.59 179 LYS A N 1
ATOM 1457 C CA . LYS A 1 179 ? 13.735 17.302 -9.891 1.00 49.59 179 LYS A CA 1
ATOM 1458 C C . LYS A 1 179 ? 12.516 18.160 -10.240 1.00 49.59 179 LYS A C 1
ATOM 1460 O O . LYS A 1 179 ? 11.847 18.643 -9.335 1.00 49.59 179 LYS A O 1
ATOM 1465 N N . GLN A 1 180 ? 12.226 18.376 -11.523 1.00 44.50 180 GLN A N 1
ATOM 1466 C CA . GLN A 1 180 ? 11.030 19.106 -11.962 1.00 44.50 180 GLN A CA 1
ATOM 1467 C C . GLN A 1 180 ? 9.757 18.276 -11.787 1.00 44.50 180 GLN A C 1
ATOM 1469 O O . GLN A 1 180 ? 8.716 18.817 -11.428 1.00 44.50 180 GLN A O 1
ATOM 1474 N N . VAL A 1 181 ? 9.835 16.966 -12.030 1.00 42.06 181 VAL A N 1
ATOM 1475 C CA . VAL A 1 181 ? 8.703 16.042 -11.883 1.00 42.06 181 VAL A CA 1
ATOM 1476 C C . VAL A 1 181 ? 8.503 15.630 -10.415 1.00 42.06 181 VAL A C 1
ATOM 1478 O O . VAL A 1 181 ? 7.372 15.368 -10.011 1.00 42.06 181 VAL A O 1
ATOM 1481 N N . PHE A 1 182 ? 9.570 15.631 -9.609 1.00 39.41 182 PHE A N 1
ATOM 1482 C CA . PHE A 1 182 ? 9.574 15.301 -8.180 1.00 39.41 182 PHE A CA 1
ATOM 1483 C C . PHE A 1 182 ? 10.409 16.318 -7.377 1.00 39.41 182 PHE A C 1
ATOM 1485 O O . PHE A 1 182 ? 11.551 16.031 -7.004 1.00 39.41 182 PHE A O 1
ATOM 1492 N N . PRO A 1 183 ? 9.883 17.523 -7.092 1.00 34.03 183 PRO A N 1
ATOM 1493 C CA . PRO A 1 183 ? 10.605 18.493 -6.278 1.00 34.03 183 PRO A CA 1
ATOM 1494 C C . PRO A 1 183 ? 10.751 17.972 -4.838 1.00 34.03 183 PRO A C 1
ATOM 1496 O O . PRO A 1 183 ? 9.771 17.895 -4.103 1.00 34.03 183 PRO A O 1
ATOM 1499 N N . GLY A 1 184 ? 11.980 17.614 -4.446 1.00 38.06 184 GLY A N 1
ATOM 1500 C CA . GLY A 1 184 ? 12.328 17.173 -3.085 1.00 38.06 184 GLY A CA 1
ATOM 1501 C C . GLY A 1 184 ? 12.679 15.689 -2.916 1.00 38.06 184 GLY A C 1
ATOM 1502 O O . GLY A 1 184 ? 12.834 15.259 -1.775 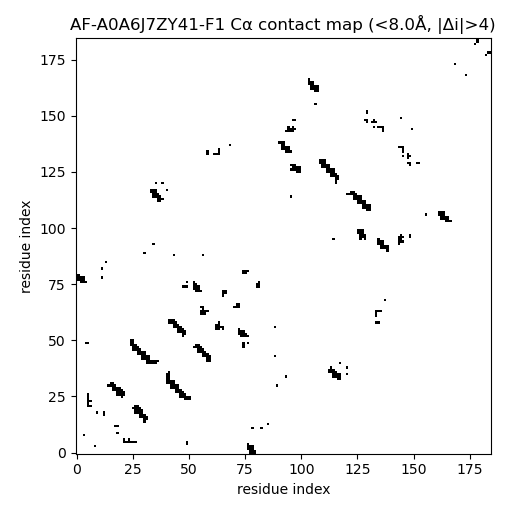1.00 38.06 184 GLY A O 1
ATOM 1503 N N . ALA A 1 185 ? 12.798 14.927 -4.009 1.00 38.38 185 ALA A N 1
ATOM 1504 C CA . ALA A 1 185 ? 13.391 13.585 -4.006 1.00 38.38 185 ALA A CA 1
ATOM 1505 C C . ALA A 1 185 ? 14.928 13.620 -4.086 1.00 38.38 185 ALA A C 1
ATOM 1507 O O . ALA A 1 185 ? 15.475 14.575 -4.695 1.00 38.38 185 ALA A O 1
#

Mean predicted aligned error: 10.75 Å

Nearest PDB structures (foldseek):
  6qep-assembly1_A  TM=5.836E-01  e=4.180E+00  Bifidobacterium longum
  6qev-assembly1_B  TM=5.650E-01  e=4.422E+00  Bifidobacterium longum
  6qfk-assembly1_A  TM=5.639E-01  e=8.222E+00  Bifidobacterium longum
  3tfz-assembly1_B  TM=4.800E-01  e=7.345E+00  Streptomyces sp. R1128
  6sh9-assembly1_B  TM=5.621E-01  e=8.698E+00  Bifidobacterium longum subsp. longum JCM 1217

Secondary structure (DSSP, 8-state):
--B--GGGGGGG--SSEEEEEE-SSEEEEEEEEEEEETTEEEEEEEEEETTTTEEEEEETTEEE-GGGGT---B--SBHHHHHHHHHHHHH-EEP---B-TT-SEEETTEEEEEEEETTEEEEEEEEEEETT---EE-TT--SSS-HHHHHHHHHTTS--SSEEEGGGS-HHHHHHHHHHHSTT-

Radius of gyration: 18.89 Å; Cα contacts (8 Å, |Δi|>4): 302; chains: 1; bounding box: 40×33×54 Å

pLDDT: mean 75.89, std 16.82, range [34.03, 97.69]

Sequence (185 aa):
MSLVSPWSIQCHLKYQSMLFEQTPTSVIIFMMSDIVCNGNIVMKEITLNFKEQLWELKIRGRIVVLEDLDITNTFYCTTSNLHEIFEIVHKIKICTEIDTEHKTKVPIHIIWERIAERGDENTQNFKMRSKTCKQVVGWSYTGDSCHTCINNLNAFKNEETDLIDLNKVDEDDLKKILKQVFPGA

Solvent-accessible surface area (backbone atoms only — not comparable to full-atom values): 10675 Å² total; per-residue (Å²): 137,56,77,48,52,62,89,50,47,76,84,66,65,58,82,74,43,45,84,72,46,78,45,97,46,34,33,32,35,38,33,65,51,62,41,24,47,71,90,37,72,42,44,38,36,38,38,40,32,69,76,79,32,30,44,47,43,28,46,87,91,34,73,46,67,42,66,86,62,80,38,80,47,71,39,60,62,27,52,67,50,52,50,50,50,51,54,51,60,67,56,48,43,67,43,66,36,41,87,56,88,86,66,54,59,43,54,76,65,47,42,83,39,43,36,21,45,66,95,43,70,81,72,58,42,71,24,41,38,42,70,82,49,64,48,58,35,53,74,89,53,88,67,54,49,26,68,62,30,53,51,53,60,58,55,54,75,78,59,86,87,55,62,48,53,58,88,76,48,51,77,67,48,50,52,49,51,49,42,70,78,38,78,87,117

Foldseek 3Di:
DDFAFLVCVVVLDDAQKDWDDTDRFKTKMWHWDQKQKQNRTWIWIWMQGNVVQFIWIATPNFTDPVVVQVHGRGHDRGSVSVVVVVVQSRLWAFQDADDDPDDQKDAPQKDWIFMDGHVPSVPTDIHIAGVPDSGTDHSPDPDSHDPVRVVVVVVVVPDPDGIDRNVPQDPVNVVVVCCVVPVPD

Organism: Mytilus coruscus (NCBI:txid42192)